Protein 1O1Z (pdb70)

Foldseek 3Di:
DDDDAQEAEEQALVVVDPGVFLVRQLVLVVLPHLGYEWEWDAALVGFTWTDPDQACCPPQNDGGGRNRHDPVRVCVSVVNGIGGPLVSPVRDDLSGAYEYEYPDLSNLVVVCVSCPVGPRYEYEYCPVVSCQPRVPPHAYEYEDDPPSCPDPVSNLVCCVVRVHQEYEYELCLVVDPVSLVSLQVSVVVNRAYEYDDDDDVVSCVVCVNSHRYYHYSNSNVVSVVD

Secondary structure (DSSP, 8-state):
-----EEEEETTTTTTS-TTSHHHHHHHHHTT-SEEEEEEEE-TTS-EEE-SSSEEHHHH-EEEEGGGS-HHHHHHHTTT---BHHHHHHHS-TTSEEEEEE--GGGHHHHHHHHTT--SEEEEES-HHHHHHH-TTS-EEEE--TTTT-SHHHHHHHHHHH--SEEEEEGGGGGSHHHHHHHHHHHHTT-EEEEES---HHHHHHHGGG-SEEEES-HHHHHHT-

Organism: Thermotoga maritima (strain ATCC 43589 / DSM 3109 / JCM 10099 / NBRC 100826 / MSB8) (NCBI:txid243274)

Radius of gyration: 17.25 Å; Cα contacts (8 Å, |Δi|>4): 448; chains: 1; bounding box: 37×37×50 Å

InterPro domains:
  IPR017946 PLC-like phosphodiesterase, TIM beta/alpha-barrel domain superfamily [G3DSA:3.20.20.190] (1-222)
  IPR017946 PLC-like phosphodiesterase, TIM beta/alpha-barrel domain superfamily [SSF51695] (2-220)
  IPR030395 Glycerophosphodiester phosphodiesterase domain [PF03009] (6-216)
  IPR030395 Glycerophosphodiester phosphodiesterase domain [PS51704] (1-222)

B-factor: mean 18.37, std 11.61, range [5.17, 64.88]

Solvent-accessible surface area: 10938 Å² total; per-residue (Å²): 210,75,84,96,5,35,8,0,0,28,36,0,7,28,50,130,63,63,24,7,13,46,87,0,0,71,69,0,38,124,25,42,1,47,0,0,9,0,1,0,28,30,5,143,70,35,116,15,0,3,13,51,37,63,24,6,113,128,72,60,65,56,123,39,78,1,89,89,4,38,21,69,78,0,52,120,76,4,126,46,104,12,2,16,0,123,46,0,18,112,67,4,61,59,105,62,30,0,1,0,14,5,56,13,106,105,0,0,91,36,0,35,107,28,10,158,151,30,121,50,10,2,7,1,3,64,60,8,73,1,0,18,114,75,0,92,87,49,67,6,0,0,11,19,57,92,106,44,64,50,51,66,126,83,11,43,99,62,2,86,143,23,158,4,75,0,0,0,2,31,51,88,27,23,138,122,161,131,18,22,106,15,13,138,58,5,79,146,115,56,14,23,0,0,0,64,35,0,59,58,55,98,51,3,168,108,14,11,82,32,2,35,0,0,4,0,29,58,0,59,66,0,38,170,62,132

Sequence (226 aa):
HHHHVIVLGHRGYSAKYLENTLEAFMKAIEAGANGVELDVRLSKDGKVVVSHDEDLKRLFGLDVKIRDATVSELKELTDGKITTLKEVFENVSDDKIINIEIKEREAADAVLEISKKRKNLIFSSFDLDLLDEKFKGTKYGYLIDEENYGSIENFVERVEKERPYSLHVPYQAFELEYAVEVLRSFRKKGIVIFVWTLNDPEIYRKIRREIDGVITDEVELFVKLR

Nearest PDB structures (foldseek):
  1o1z-assembly1_A  TM=1.004E+00  e=6.748E-47  Thermotoga maritima
  4oec-assembly4_D  TM=8.943E-01  e=5.112E-22  Thermococcus kodakarensis KOD1
  7e0v-assembly1_A  TM=8.909E-01  e=6.555E-22  Pyrococcus furiosus DSM 3638
  7e2b-assembly1_A  TM=8.928E-01  e=2.271E-21  Pyrococcus furiosus DSM 3638
  2pz0-assembly1_A  TM=8.794E-01  e=1.070E-19  Caldanaerobacter subterraneus subsp. tengcongensis MB4

Structure (mmCIF, N/CA/C/O backbone):
data_1O1Z
#
_entry.id   1O1Z
#
_cell.length_a   132.410
_cell.length_b   41.790
_cell.length_c   51.720
_cell.angle_alpha   90.00
_cell.angle_beta   90.00
_cell.angle_gamma   90.00
#
_symmetry.space_group_name_H-M   'P 21 21 2'
#
loop_
_entity.id
_entity.type
_entity.pdbx_description
1 polymer 'glycerophosphodiester phosphodiesterase'
2 non-polymer 'SODIUM ION'
3 water water
#
loop_
_atom_site.group_PDB
_atom_site.id
_atom_site.type_symbol
_atom_site.label_atom_id
_atom_site.label_alt_id
_atom_site.label_comp_id
_atom_site.label_asym_id
_atom_site.label_entity_id
_atom_site.label_seq_id
_atom_site.pdbx_PDB_ins_code
_atom_site.Cartn_x
_atom_site.Cartn_y
_atom_site.Cartn_z
_atom_site.occupancy
_atom_site.B_iso_or_equiv
_atom_site.auth_seq_id
_atom_site.auth_comp_id
_atom_site.auth_asym_id
_atom_site.auth_atom_id
_atom_site.pdbx_PDB_model_num
ATOM 1 N N . HIS A 1 9 ? 3.054 -8.369 -10.950 0.50 31.65 -3 HIS A N 1
ATOM 2 C CA . HIS A 1 9 ? 4.257 -8.961 -10.303 0.50 31.72 -3 HIS A CA 1
ATOM 3 C C . HIS A 1 9 ? 5.504 -8.231 -10.768 0.50 31.00 -3 HIS A C 1
ATOM 4 O O . HIS A 1 9 ? 5.653 -7.935 -11.952 0.50 31.92 -3 HIS A O 1
ATOM 11 N N . HIS A 1 10 ? 6.397 -7.944 -9.828 0.50 29.59 -2 HIS A N 1
ATOM 12 C CA . HIS A 1 10 ? 7.565 -7.115 -10.115 0.50 28.39 -2 HIS A CA 1
ATOM 13 C C . HIS A 1 10 ? 8.851 -7.682 -9.515 0.50 29.09 -2 HIS A C 1
ATOM 14 O O . HIS A 1 10 ? 8.812 -8.573 -8.668 0.50 27.81 -2 HIS A O 1
ATOM 21 N N . HIS A 1 11 ? 9.988 -7.151 -9.964 1.00 30.85 -1 HIS A N 1
ATOM 22 C CA . HIS A 1 11 ? 11.301 -7.515 -9.422 1.00 31.07 -1 HIS A CA 1
ATOM 23 C C . HIS A 1 11 ? 11.496 -6.821 -8.075 1.00 30.65 -1 HIS A C 1
ATOM 24 O O . HIS A 1 11 ? 10.784 -5.846 -7.770 1.00 31.30 -1 HIS A O 1
ATOM 26 N N . HIS A 1 12 ? 12.440 -7.317 -7.272 1.00 30.33 0 HIS A N 1
ATOM 27 C CA . HIS A 1 12 ? 12.564 -6.851 -5.883 1.00 28.99 0 HIS A CA 1
ATOM 28 C C . HIS A 1 12 ? 13.237 -5.487 -5.790 1.00 24.11 0 HIS A C 1
ATOM 29 O O . HIS A 1 12 ? 14.218 -5.197 -6.472 1.00 26.81 0 HIS A O 1
ATOM 36 N N . VAL A 1 13 ? 12.696 -4.676 -4.901 1.00 18.15 1 VAL A N 1
ATOM 37 C CA . VAL A 1 13 ? 13.193 -3.328 -4.651 1.00 12.75 1 VAL A CA 1
ATOM 38 C C . VAL A 1 13 ? 13.507 -3.196 -3.178 1.00 11.14 1 VAL A C 1
ATOM 39 O O . VAL A 1 13 ? 12.696 -3.557 -2.319 1.00 14.02 1 VAL A O 1
ATOM 43 N N . ILE A 1 14 ? 14.693 -2.689 -2.875 1.00 9.34 2 ILE A N 1
ATOM 44 C CA . ILE A 1 14 ? 15.119 -2.435 -1.503 1.00 11.03 2 ILE A CA 1
ATOM 45 C C . ILE A 1 14 ? 14.276 -1.281 -0.960 1.00 11.43 2 ILE A C 1
ATOM 46 O O . ILE A 1 14 ? 14.231 -0.225 -1.589 1.00 12.75 2 ILE A O 1
ATOM 51 N N . VAL A 1 15 ? 13.648 -1.477 0.189 1.00 7.31 3 VAL A N 1
ATOM 52 C CA . VAL A 1 15 ? 12.838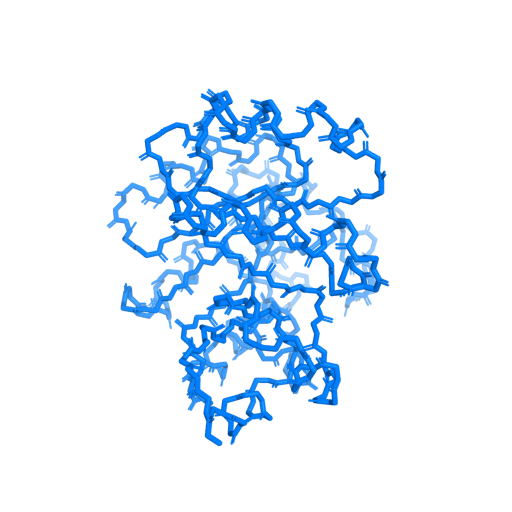 -0.434 0.821 1.00 7.65 3 VAL A CA 1
ATOM 53 C C . VAL A 1 15 ? 13.581 0.095 2.053 1.00 9.05 3 VAL A C 1
ATOM 54 O O . VAL A 1 15 ? 13.830 -0.660 2.997 1.00 9.61 3 VAL A O 1
ATOM 58 N N . LEU A 1 16 ? 13.900 1.387 2.043 1.00 7.78 4 LEU A N 1
ATOM 59 C CA . LEU A 1 16 ? 14.545 2.054 3.172 1.00 8.81 4 LEU A CA 1
ATOM 60 C C . LEU A 1 16 ? 13.598 3.068 3.770 1.00 10.03 4 LEU A C 1
ATOM 61 O O . LEU A 1 16 ? 13.023 3.863 3.039 1.00 9.06 4 LEU A O 1
ATOM 66 N N . GLY A 1 17 ? 13.489 3.067 5.086 1.00 8.61 5 GLY A N 1
ATOM 67 C CA . GLY A 1 17 ? 12.689 4.049 5.800 1.00 7.83 5 GLY A CA 1
ATOM 68 C C . GLY A 1 17 ? 13.420 5.364 5.916 1.00 8.91 5 GLY A C 1
ATOM 69 O O . GLY A 1 17 ? 14.478 5.435 6.535 1.00 8.37 5 GLY A O 1
ATOM 70 N N . HIS A 1 18 ? 12.861 6.411 5.318 1.00 7.85 6 HIS A N 1
ATOM 71 C CA . HIS A 1 18 ? 13.414 7.756 5.315 1.00 9.63 6 HIS A CA 1
ATOM 72 C C . HIS A 1 18 ? 13.347 8.369 6.706 1.00 8.66 6 HIS A C 1
ATOM 73 O O . HIS A 1 18 ? 12.257 8.667 7.207 1.00 9.60 6 HIS A O 1
ATOM 80 N N . ARG A 1 19 ? 14.511 8.503 7.345 1.00 8.58 7 ARG A N 1
ATOM 81 C CA . ARG A 1 19 ? 14.559 8.893 8.759 1.00 8.44 7 ARG A CA 1
ATOM 82 C C . ARG A 1 19 ? 13.807 7.888 9.636 1.00 7.77 7 ARG A C 1
ATOM 83 O O . ARG A 1 19 ? 13.208 8.224 10.660 1.00 8.98 7 ARG A O 1
ATOM 91 N N . GLY A 1 20 ? 13.875 6.620 9.249 1.00 8.03 8 GLY A N 1
ATOM 92 C CA . GLY A 1 20 ? 13.087 5.564 9.865 1.00 8.54 8 GLY A CA 1
ATOM 93 C C . GLY A 1 20 ? 11.671 5.518 9.305 1.00 9.44 8 GLY A C 1
ATOM 94 O O . GLY A 1 20 ? 11.437 5.959 8.186 1.00 9.69 8 GLY A O 1
ATOM 95 N N . TYR A 1 21 ? 10.731 4.979 10.084 1.00 9.63 9 TYR A N 1
ATOM 96 C CA . TYR A 1 21 ? 9.330 4.939 9.686 1.00 8.76 9 TYR A CA 1
ATOM 97 C C . TYR A 1 21 ? 8.734 6.279 10.090 1.00 10.02 9 TYR A C 1
ATOM 98 O O . TYR A 1 21 ? 7.960 6.385 11.042 1.00 10.06 9 TYR A O 1
ATOM 107 N N . SER A 1 22 ? 9.100 7.310 9.337 1.00 8.53 10 SER A N 1
ATOM 108 C CA . SER A 1 22 ? 8.852 8.680 9.779 1.00 8.65 10 SER A CA 1
ATOM 109 C C . SER A 1 22 ? 7.415 9.147 9.536 1.00 11.08 10 SER A C 1
ATOM 110 O O . SER A 1 22 ? 7.033 10.168 10.053 1.00 11.16 10 SER A O 1
ATOM 113 N N . ALA A 1 23 ? 6.633 8.422 8.736 1.00 10.82 11 ALA A N 1
ATOM 114 C CA . ALA A 1 23 ? 5.197 8.753 8.590 1.00 10.46 11 ALA A CA 1
ATOM 115 C C . ALA A 1 23 ? 4.418 8.509 9.878 1.00 11.74 11 ALA A C 1
ATOM 116 O O . ALA A 1 23 ? 3.341 9.118 10.093 1.00 14.12 11 ALA A O 1
ATOM 118 N N . LYS A 1 24 ? 4.901 7.590 10.710 1.00 12.20 12 LYS A N 1
ATOM 119 C CA . LYS A 1 24 ? 4.183 7.182 11.926 1.00 11.00 12 LYS A CA 1
ATOM 120 C C . LYS A 1 24 ? 4.909 7.471 13.251 1.00 12.11 12 LYS A C 1
ATOM 121 O O . LYS A 1 24 ? 4.272 7.513 14.311 1.00 13.04 12 LYS A O 1
ATOM 129 N N . TYR A 1 25 ? 6.225 7.657 13.182 1.00 10.23 13 TYR A N 1
ATOM 130 C CA . TYR A 1 25 ? 7.057 7.857 14.356 1.00 10.22 13 TYR A CA 1
ATOM 131 C C . TYR A 1 25 ? 7.991 9.029 14.125 1.00 12.00 13 TYR A C 1
ATOM 132 O O . TYR A 1 25 ? 8.321 9.368 12.987 1.00 12.39 13 TYR A O 1
ATOM 141 N N . LEU A 1 26 ? 8.453 9.639 15.204 1.00 10.46 14 LEU A N 1
ATOM 142 C CA . LEU A 1 26 ? 9.271 10.836 15.068 1.00 10.32 14 LEU A CA 1
ATOM 143 C C . LEU A 1 26 ? 10.574 10.545 14.309 1.00 10.32 14 LEU A C 1
ATOM 144 O O . LEU A 1 26 ? 11.364 9.662 14.678 1.00 9.08 14 LEU A O 1
ATOM 149 N N . GLU A 1 27 ? 10.796 11.313 13.240 1.00 8.81 15 GLU A N 1
ATOM 150 C CA . GLU A 1 27 ? 11.918 11.116 12.353 1.00 7.98 15 GLU A CA 1
ATOM 151 C C . GLU A 1 27 ? 13.243 11.022 13.088 1.00 10.17 15 GLU A C 1
ATOM 152 O O . GLU A 1 27 ? 13.526 11.760 14.044 1.00 8.57 15 GLU A O 1
ATOM 158 N N . ASN A 1 28 ? 14.070 10.123 12.594 1.00 8.37 16 ASN A N 1
ATOM 159 C CA . ASN A 1 28 ? 15.460 10.014 13.030 1.00 8.23 16 ASN A CA 1
ATOM 160 C C . ASN A 1 28 ? 15.649 9.597 14.498 1.00 10.89 16 ASN A C 1
ATOM 161 O O . ASN A 1 28 ? 16.735 9.769 15.058 1.00 12.38 16 ASN A O 1
ATOM 166 N N . THR A 1 29 ? 14.613 9.018 15.099 1.00 10.23 17 THR A N 1
ATOM 167 C CA . THR A 1 29 ? 14.720 8.461 16.456 1.00 10.46 17 THR A CA 1
ATOM 168 C C . THR A 1 29 ? 14.911 6.967 16.430 1.00 10.69 17 THR A C 1
ATOM 169 O O . THR A 1 29 ? 14.566 6.296 15.444 1.00 10.07 17 THR A O 1
ATOM 173 N N . LEU A 1 30 ? 15.393 6.407 17.541 1.00 11.51 18 LEU A N 1
ATOM 174 C CA . LEU A 1 30 ? 15.581 4.963 17.594 1.00 11.31 18 LEU A CA 1
ATOM 175 C C . LEU A 1 30 ? 14.260 4.253 17.368 1.00 11.26 18 LEU A C 1
ATOM 176 O O . LEU A 1 30 ? 14.220 3.235 16.694 1.00 12.26 18 LEU A O 1
ATOM 181 N N . GLU A 1 31 ? 13.176 4.775 17.944 1.00 11.17 19 GLU A N 1
ATOM 182 C CA . GLU A 1 31 ? 11.870 4.200 17.742 1.00 11.61 19 GLU A CA 1
ATOM 183 C C . GLU A 1 31 ? 11.522 4.153 16.262 1.00 9.81 19 GLU A C 1
ATOM 184 O O . GLU A 1 31 ? 11.098 3.117 15.759 1.00 10.89 19 GLU A O 1
ATOM 190 N N . ALA A 1 32 ? 11.724 5.257 15.540 1.00 9.93 20 ALA A N 1
ATOM 191 C CA . ALA A 1 32 ? 11.391 5.274 14.106 1.00 8.45 20 ALA A CA 1
ATOM 192 C C . ALA A 1 32 ? 12.214 4.237 13.328 1.00 8.93 20 ALA A C 1
ATOM 193 O O . ALA A 1 32 ? 11.695 3.546 12.456 1.00 10.05 20 ALA A O 1
ATOM 195 N N . PHE A 1 33 ? 13.499 4.115 13.656 1.00 9.01 21 PHE A N 1
ATOM 196 C CA . PHE A 1 33 ? 14.338 3.139 12.950 1.00 8.17 21 PHE A CA 1
ATOM 197 C C . PHE A 1 33 ? 13.907 1.716 13.267 1.00 8.81 21 PHE A C 1
ATOM 198 O O . PHE A 1 33 ? 13.761 0.893 12.372 1.00 10.16 21 PHE A O 1
ATOM 206 N N . MET A 1 34 ? 13.678 1.421 14.546 1.00 9.48 22 MET A N 1
ATOM 207 C CA . MET A 1 34 ? 13.257 0.068 14.950 1.00 10.44 22 MET A CA 1
ATOM 208 C C . MET A 1 34 ? 11.904 -0.302 14.320 1.00 11.13 22 MET A C 1
ATOM 209 O O . MET A 1 34 ? 11.713 -1.430 13.879 1.00 11.92 22 MET A O 1
ATOM 216 N N . LYS A 1 35 ? 10.980 0.651 14.280 1.00 8.92 23 LYS A N 1
ATOM 217 C CA . LYS A 1 35 ? 9.659 0.410 13.701 1.00 9.61 23 LYS A CA 1
ATOM 218 C C . LYS A 1 35 ? 9.704 0.171 12.184 1.00 9.65 23 LYS A C 1
ATOM 219 O O . LYS A 1 35 ? 8.901 -0.592 11.656 1.00 9.76 23 LYS A O 1
ATOM 225 N N . ALA A 1 36 ? 10.650 0.807 11.488 1.00 8.10 24 ALA A N 1
ATOM 226 C CA . ALA A 1 36 ? 10.830 0.548 10.060 1.00 7.81 24 ALA A CA 1
ATOM 227 C C . ALA A 1 36 ? 11.249 -0.891 9.837 1.00 9.13 24 ALA A C 1
ATOM 228 O O . ALA A 1 36 ? 10.744 -1.571 8.968 1.00 7.95 24 ALA A O 1
ATOM 230 N N . ILE A 1 37 ? 12.184 -1.362 10.651 1.00 9.35 25 ILE A N 1
ATOM 231 C CA . ILE A 1 37 ? 12.667 -2.743 10.532 1.00 9.95 25 ILE A CA 1
ATOM 232 C C . ILE A 1 37 ? 11.568 -3.737 10.906 1.00 11.60 25 ILE A C 1
ATOM 233 O O . ILE A 1 37 ? 11.369 -4.754 10.234 1.00 11.35 25 ILE A O 1
ATOM 238 N N . GLU A 1 38 ? 10.796 -3.415 11.945 1.00 11.73 26 GLU A N 1
ATOM 239 C CA . GLU A 1 38 ? 9.684 -4.278 12.343 1.00 11.65 26 GLU A CA 1
ATOM 240 C C . GLU A 1 38 ? 8.625 -4.401 11.244 1.00 12.58 26 GLU A C 1
ATOM 241 O O . GLU A 1 38 ? 7.959 -5.430 11.111 1.00 14.38 26 GLU A O 1
ATOM 247 N N . ALA A 1 39 ? 8.459 -3.321 10.483 1.00 9.83 27 ALA A N 1
ATOM 248 C CA . ALA A 1 39 ? 7.495 -3.234 9.385 1.00 10.47 27 ALA A CA 1
ATOM 249 C C . ALA A 1 39 ? 7.973 -3.922 8.102 1.00 12.60 27 ALA A C 1
ATOM 250 O O . ALA A 1 39 ? 7.234 -4.002 7.116 1.00 15.56 27 ALA A O 1
ATOM 252 N N . GLY A 1 40 ? 9.199 -4.420 8.123 1.00 9.14 28 GLY A N 1
ATOM 253 C CA . GLY A 1 40 ? 9.744 -5.200 7.032 1.00 10.51 28 GLY A CA 1
ATOM 254 C C . GLY A 1 40 ? 10.679 -4.476 6.082 1.00 9.09 28 GLY A C 1
ATOM 255 O O . GLY A 1 40 ? 11.023 -5.039 5.029 1.00 10.25 28 GLY A O 1
ATOM 256 N N . ALA A 1 41 ? 11.109 -3.265 6.435 1.00 8.84 29 ALA A N 1
ATOM 257 C CA . ALA A 1 41 ? 12.052 -2.515 5.600 1.00 7.92 29 ALA A CA 1
ATOM 258 C C . ALA A 1 41 ? 13.369 -3.282 5.493 1.00 7.79 29 ALA A C 1
ATOM 259 O O . ALA A 1 41 ? 13.768 -4.009 6.406 1.00 9.89 29 ALA A O 1
ATOM 261 N N . ASN A 1 42 ? 14.065 -3.095 4.384 1.00 9.45 30 ASN A N 1
ATOM 262 C CA . ASN A 1 42 ? 15.405 -3.642 4.241 1.00 8.42 30 ASN A CA 1
ATOM 263 C C . ASN A 1 42 ? 16.438 -2.836 5.029 1.00 9.11 30 ASN A C 1
ATOM 264 O O . ASN A 1 42 ? 17.563 -3.290 5.210 1.00 10.31 30 ASN A O 1
ATOM 269 N N . GLY A 1 43 ? 16.075 -1.626 5.444 1.00 8.77 31 GLY A N 1
ATOM 270 C CA . GLY A 1 43 ? 16.955 -0.769 6.204 1.00 8.69 31 GLY A CA 1
ATOM 271 C C . GLY A 1 43 ? 16.368 0.613 6.391 1.00 8.18 31 GLY A C 1
ATOM 272 O O . GLY A 1 43 ? 15.170 0.810 6.227 1.00 8.09 31 GLY A O 1
ATOM 273 N N . VAL A 1 44 ? 17.226 1.562 6.720 1.00 8.04 32 VAL A N 1
ATOM 274 C CA . VAL A 1 44 ? 16.816 2.922 7.006 1.00 7.20 32 VAL A CA 1
ATOM 275 C C . VAL A 1 44 ? 17.798 3.892 6.414 1.00 9.42 32 VAL A C 1
ATOM 276 O O . VAL A 1 44 ? 18.940 3.523 6.169 1.00 9.67 32 VAL A O 1
ATOM 280 N N . GLU A 1 45 ? 17.341 5.103 6.157 1.00 8.61 33 GLU A N 1
ATOM 281 C CA . GLU A 1 45 ? 18.194 6.237 5.803 1.00 8.78 33 GLU A CA 1
ATOM 282 C C . GLU A 1 45 ? 18.168 7.189 6.977 1.00 10.57 33 GLU A C 1
ATOM 283 O O . GLU A 1 45 ? 17.122 7.389 7.625 1.00 11.22 33 GLU A O 1
ATOM 289 N N . LEU A 1 46 ? 19.311 7.805 7.257 1.00 10.32 34 LEU A N 1
ATOM 290 C CA . LEU A 1 46 ? 19.394 8.775 8.343 1.00 9.37 34 LEU A CA 1
ATOM 291 C C . LEU A 1 46 ? 20.439 9.823 8.031 1.00 11.88 34 LEU A C 1
ATOM 292 O O . LEU A 1 46 ? 21.218 9.665 7.097 1.00 12.25 34 LEU A O 1
ATOM 297 N N . ASP A 1 47 ? 20.465 10.896 8.820 1.00 10.54 35 ASP A N 1
ATOM 298 C CA . ASP A 1 47 ? 21.283 12.061 8.583 1.00 9.79 35 ASP A CA 1
ATOM 299 C C . ASP A 1 47 ? 22.222 12.281 9.753 1.00 11.55 35 ASP A C 1
ATOM 300 O O . ASP A 1 47 ? 21.769 12.211 10.884 1.00 13.24 35 ASP A O 1
ATOM 305 N N . VAL A 1 48 ? 23.503 12.557 9.477 1.00 8.92 36 VAL A N 1
ATOM 306 C CA . VAL A 1 48 ? 24.492 12.736 10.533 1.00 10.21 36 VAL A CA 1
ATOM 307 C C . VAL A 1 48 ? 25.204 14.075 10.502 1.00 10.59 36 VAL A C 1
ATOM 308 O O . VAL A 1 48 ? 25.507 14.638 9.435 1.00 10.65 36 VAL A O 1
ATOM 312 N N . ARG A 1 49 ? 25.496 14.549 11.725 1.00 10.81 37 ARG A N 1
ATOM 313 C CA . ARG A 1 49 ? 26.148 15.820 11.993 1.00 9.43 37 ARG A CA 1
ATOM 314 C C . ARG A 1 49 ? 27.019 15.667 13.241 1.00 10.07 37 ARG A C 1
ATOM 315 O O . ARG A 1 49 ? 26.961 14.645 13.930 1.00 11.00 37 ARG A O 1
ATOM 323 N N . LEU A 1 50 ? 27.802 16.688 13.538 1.00 8.87 38 LEU A N 1
ATOM 324 C CA . LEU A 1 50 ? 28.602 16.684 14.766 1.00 11.39 38 LEU A CA 1
ATOM 325 C C . LEU A 1 50 ? 28.033 17.544 15.872 1.00 10.62 38 LEU A C 1
ATOM 326 O O . LEU A 1 50 ? 27.563 18.670 15.659 1.00 11.61 38 LEU A O 1
ATOM 331 N N . SER A 1 51 ? 28.136 16.999 17.085 1.00 10.54 39 SER A N 1
ATOM 332 C CA . SER A 1 51 ? 27.883 17.744 18.296 1.00 9.98 39 SER A CA 1
ATOM 333 C C . SER A 1 51 ? 29.104 18.587 18.648 1.00 10.89 39 SER A C 1
ATOM 334 O O . SER A 1 51 ? 30.171 1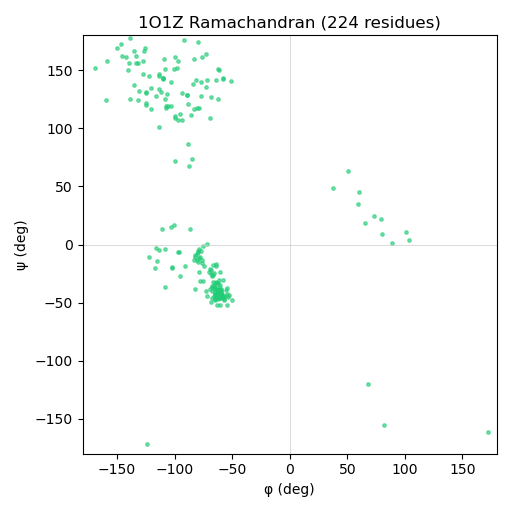8.483 18.011 1.00 11.40 39 SER A O 1
ATOM 337 N N . LYS A 1 52 ? 28.941 19.412 19.675 1.00 10.27 40 LYS A N 1
ATOM 338 C CA . LYS A 1 52 ? 30.019 20.291 20.120 1.00 13.13 40 LYS A CA 1
ATOM 339 C C . LYS A 1 52 ? 31.249 19.501 20.532 1.00 12.38 40 LYS A C 1
ATOM 340 O O . LYS A 1 52 ? 32.388 19.969 20.322 1.00 15.85 40 LYS A O 1
ATOM 346 N N . ASP A 1 53 ? 31.010 18.349 21.177 1.00 14.72 41 ASP A N 1
ATOM 347 C CA . ASP A 1 53 ? 32.086 17.459 21.624 1.00 15.69 41 ASP A CA 1
ATOM 348 C C . ASP A 1 53 ? 32.565 16.449 20.566 1.00 16.16 41 ASP A C 1
ATOM 349 O O . ASP A 1 53 ? 33.308 15.495 20.876 1.00 18.05 41 ASP A O 1
ATOM 354 N N . GLY A 1 54 ? 32.159 16.669 19.310 1.00 12.32 42 GLY A N 1
ATOM 355 C CA . GLY A 1 54 ? 32.726 15.974 18.177 1.00 13.63 42 GLY A CA 1
ATOM 356 C C . GLY A 1 54 ? 32.191 14.574 17.967 1.00 14.51 42 GLY A C 1
ATOM 357 O O . GLY A 1 54 ? 32.832 13.728 17.319 1.00 16.05 42 GLY A O 1
ATOM 358 N N . LYS A 1 55 ? 31.000 14.323 18.514 1.00 12.09 43 LYS A N 1
ATOM 359 C CA . LYS A 1 55 ? 30.361 13.026 18.379 1.00 12.87 43 LYS A CA 1
ATOM 360 C C . LYS A 1 55 ? 29.349 13.070 17.246 1.00 10.72 43 LYS A C 1
ATOM 361 O O . LYS A 1 55 ? 28.794 14.131 16.945 1.00 11.35 43 LYS A O 1
ATOM 367 N N . VAL A 1 56 ? 29.117 11.916 16.628 1.00 11.10 44 VAL A N 1
ATOM 368 C CA . VAL A 1 56 ? 28.237 11.810 15.467 1.00 8.62 44 VAL A CA 1
ATOM 369 C C . VAL A 1 56 ? 26.817 11.639 15.960 1.00 9.32 44 VAL A C 1
ATOM 370 O O . VAL A 1 56 ? 26.482 10.598 16.561 1.00 11.95 44 VAL A O 1
ATOM 374 N N . VAL A 1 57 ? 26.010 12.666 15.722 1.00 9.32 45 VAL A N 1
ATOM 375 C CA . VAL A 1 57 ? 24.603 12.733 16.128 1.00 9.91 45 VAL A CA 1
ATOM 376 C C . VAL A 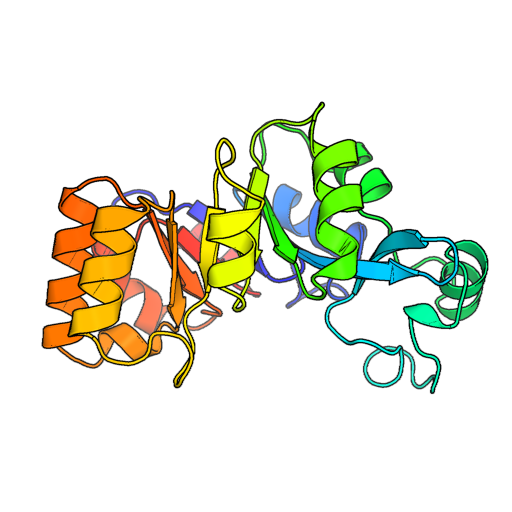1 57 ? 23.700 12.609 14.903 1.00 9.95 45 VAL A C 1
ATOM 377 O O . VAL A 1 57 ? 24.066 13.012 13.814 1.00 10.68 45 VAL A O 1
ATOM 381 N N . VAL A 1 58 ? 22.507 12.067 15.103 1.00 8.93 46 VAL A N 1
ATOM 382 C CA . VAL A 1 58 ? 21.543 11.862 14.018 1.00 8.94 46 VAL A CA 1
ATOM 383 C C . VAL A 1 58 ? 20.546 13.037 14.032 1.00 10.37 46 VAL A C 1
ATOM 384 O O . VAL A 1 58 ? 19.715 13.164 14.931 1.00 10.37 46 VAL A O 1
ATOM 388 N N . SER A 1 59 ? 20.653 13.935 13.051 1.00 10.09 47 SER A N 1
ATOM 389 C CA . SER A 1 59 ? 19.750 15.068 12.925 1.00 10.90 47 SER A CA 1
ATOM 390 C C . SER A 1 59 ? 19.805 15.579 11.496 1.00 11.18 47 SER A C 1
ATOM 391 O O . SER A 1 59 ? 20.877 15.921 11.011 1.00 12.30 47 SER A O 1
ATOM 394 N N . HIS A 1 60 ? 18.648 15.651 10.837 1.00 9.71 48 HIS A N 1
ATOM 395 C CA . HIS A 1 60 ? 18.600 16.266 9.504 1.00 11.61 48 HIS A CA 1
ATOM 396 C C . HIS A 1 60 ? 18.978 17.758 9.517 1.00 10.66 48 HIS A C 1
ATOM 397 O O . HIS A 1 60 ? 19.865 18.189 8.767 1.00 12.14 48 HIS A O 1
ATOM 404 N N . ASP A 1 61 ? 18.334 18.538 10.375 1.00 10.30 49 ASP A N 1
ATOM 405 C CA . ASP A 1 61 ? 18.551 19.969 10.457 1.00 10.17 49 ASP A CA 1
ATOM 406 C C . ASP A 1 61 ? 19.772 20.253 11.331 1.00 8.20 49 ASP A C 1
ATOM 407 O O . ASP A 1 61 ? 20.130 19.443 12.193 1.00 10.49 49 ASP A O 1
ATOM 412 N N . GLU A 1 62 ? 20.352 21.435 11.186 1.00 11.07 50 GLU A N 1
ATOM 413 C CA . GLU A 1 62 ? 21.510 21.813 11.987 1.00 11.13 50 GLU A CA 1
ATOM 414 C C . GLU A 1 62 ? 21.113 22.296 13.387 1.00 10.67 50 GLU A C 1
ATOM 415 O O . GLU A 1 62 ? 21.979 22.540 14.207 1.00 10.80 50 GLU A O 1
ATOM 421 N N . ASP A 1 63 ? 19.819 22.479 13.635 1.00 10.56 51 ASP A N 1
ATOM 422 C CA . ASP A 1 63 ? 19.325 22.960 14.939 1.00 10.12 51 ASP A CA 1
ATOM 423 C C . ASP A 1 63 ? 18.064 22.203 15.345 1.00 10.45 51 ASP A C 1
ATOM 424 O O . ASP A 1 63 ? 17.581 21.337 14.608 1.00 11.17 51 ASP A O 1
ATOM 429 N N . LEU A 1 64 ? 17.550 22.508 16.530 1.00 11.33 52 LEU A N 1
ATOM 430 C CA . LEU A 1 64 ? 16.402 21.809 17.102 1.00 11.65 52 LEU A CA 1
ATOM 431 C C . LEU A 1 64 ? 15.078 22.573 16.939 1.00 14.28 52 LEU A C 1
ATOM 432 O O . LEU A 1 64 ? 14.104 22.274 17.633 1.00 14.44 52 LEU A O 1
ATOM 437 N N . LYS A 1 65 ? 15.027 23.557 16.049 1.00 12.41 53 LYS A N 1
ATOM 438 C CA . LYS A 1 65 ? 13.870 24.445 15.967 1.00 14.26 53 LYS A CA 1
ATOM 439 C C . LYS A 1 65 ? 12.621 23.742 15.453 1.00 14.16 53 LYS A C 1
ATOM 440 O O . LYS A 1 65 ? 11.554 23.851 16.051 1.00 15.49 53 LYS A O 1
ATOM 446 N N . ARG A 1 66 ? 12.747 23.023 14.347 1.00 13.14 54 ARG A N 1
ATOM 447 C CA . ARG A 1 66 ? 11.575 22.464 13.665 1.00 14.33 54 ARG A CA 1
ATOM 448 C C . ARG A 1 66 ? 10.846 21.415 14.492 1.00 15.19 54 ARG A C 1
ATOM 449 O O . ARG A 1 66 ? 9.623 21.399 14.536 1.00 17.64 54 ARG A O 1
ATOM 457 N N . LEU A 1 67 ? 11.599 20.536 15.136 1.00 14.77 55 LEU A N 1
ATOM 458 C CA . LEU A 1 67 ? 11.010 19.370 15.811 1.00 16.49 55 LEU A CA 1
ATOM 459 C C . LEU A 1 67 ? 10.763 19.603 17.299 1.00 17.73 55 LEU A C 1
ATOM 460 O O . LEU A 1 67 ? 9.876 18.977 17.884 1.00 16.94 55 LEU A O 1
ATOM 465 N N . PHE A 1 68 ? 11.550 20.487 17.906 1.00 13.49 56 PHE A N 1
ATOM 466 C CA . PHE A 1 68 ? 11.486 20.744 19.355 1.00 14.02 56 PHE A CA 1
ATOM 467 C C . PHE A 1 68 ? 11.203 22.186 19.764 1.00 14.63 56 PHE A C 1
ATOM 468 O O . PHE A 1 68 ? 10.957 22.458 20.941 1.00 15.19 56 PHE A O 1
ATOM 476 N N . GLY A 1 69 ? 11.249 23.120 18.818 1.00 13.53 57 GLY A N 1
ATOM 477 C CA . GLY A 1 69 ? 10.978 24.517 19.110 1.00 15.38 57 GLY A CA 1
ATOM 478 C C . GLY A 1 69 ? 12.097 25.185 19.873 1.00 14.24 57 GLY A C 1
ATOM 479 O O . GLY A 1 69 ? 11.879 26.184 20.558 1.00 18.66 57 GLY A O 1
ATOM 480 N N . LEU A 1 70 ? 13.306 24.645 19.744 1.00 13.77 58 LEU A N 1
ATOM 481 C CA . LEU A 1 70 ? 14.452 25.156 20.493 1.00 14.40 58 LEU A CA 1
ATOM 482 C C . LEU A 1 70 ? 15.488 25.708 19.539 1.00 16.21 58 LEU A C 1
ATOM 483 O O . LEU A 1 70 ? 15.890 25.017 18.607 1.00 15.36 58 LEU A O 1
ATOM 488 N N . ASP A 1 71 ? 15.915 26.946 19.782 1.00 17.38 59 ASP A N 1
ATOM 489 C CA . ASP A 1 71 ? 16.873 27.638 18.937 1.00 18.86 59 ASP A CA 1
ATOM 490 C C . ASP A 1 71 ? 18.277 27.288 19.427 1.00 18.55 59 ASP A C 1
ATOM 491 O O . ASP A 1 71 ? 18.990 28.113 19.983 1.00 19.48 59 ASP A O 1
ATOM 496 N N . VAL A 1 72 ? 18.622 26.025 19.234 1.00 13.89 60 VAL A N 1
ATOM 497 C CA . VAL A 1 72 ? 19.891 25.455 19.655 1.00 12.87 60 VAL A CA 1
ATOM 498 C C . VAL A 1 72 ? 20.475 24.686 18.486 1.00 12.20 60 VAL A C 1
ATOM 499 O O . VAL A 1 72 ? 19.830 23.776 17.957 1.00 13.43 60 VAL A O 1
ATOM 503 N N . LYS A 1 73 ? 21.699 25.024 18.100 1.00 10.53 61 LYS A N 1
ATOM 504 C CA . LYS A 1 73 ? 22.386 24.285 17.058 1.00 10.59 61 LYS A CA 1
ATOM 505 C C . LYS A 1 73 ? 23.022 23.015 17.608 1.00 11.44 61 LYS A C 1
ATOM 506 O O . LYS A 1 73 ? 23.597 23.008 18.682 1.00 11.97 61 LYS A O 1
ATOM 514 N N . ILE A 1 74 ? 22.967 21.957 16.826 1.00 10.57 62 ILE A N 1
ATOM 515 C CA . ILE A 1 74 ? 23.578 20.678 17.180 1.00 8.54 62 ILE A CA 1
ATOM 516 C C . ILE A 1 74 ? 25.055 20.867 17.550 1.00 10.99 62 ILE A C 1
ATOM 517 O O . ILE A 1 74 ? 25.551 20.297 18.534 1.00 11.55 62 ILE A O 1
ATOM 522 N N . ARG A 1 75 ? 25.786 21.670 16.771 1.00 8.13 63 ARG A N 1
ATOM 523 C CA . ARG A 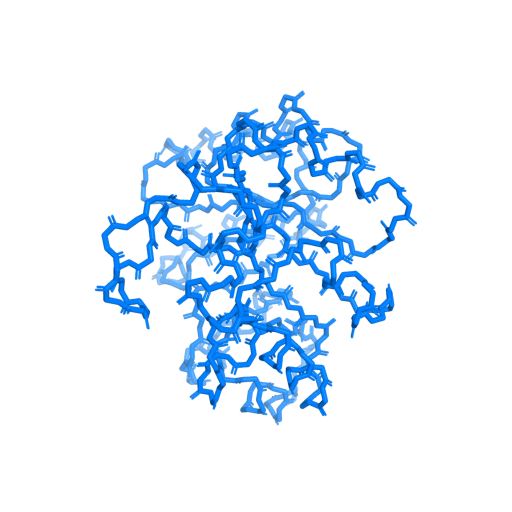1 75 ? 27.223 21.798 16.995 1.00 11.11 63 ARG A CA 1
ATOM 524 C C . ARG A 1 75 ? 27.577 22.684 18.191 1.00 10.16 63 ARG A C 1
ATOM 525 O O . ARG A 1 75 ? 28.755 22.784 18.546 1.00 13.15 63 ARG A O 1
ATOM 533 N N . ASP A 1 76 ? 26.574 23.314 18.790 1.00 8.96 64 ASP A N 1
ATOM 534 C CA . ASP A 1 76 ? 26.752 24.216 19.912 1.00 10.79 64 ASP A CA 1
ATOM 535 C C . ASP A 1 76 ? 26.493 23.499 21.245 1.00 11.34 64 ASP A C 1
ATOM 536 O O . ASP A 1 76 ? 26.691 24.100 22.303 1.00 14.10 64 ASP A O 1
ATOM 541 N N . ALA A 1 77 ? 26.027 22.259 21.190 1.00 11.00 65 ALA A N 1
ATOM 542 C CA . ALA A 1 77 ? 25.688 21.497 22.391 1.00 11.01 65 ALA A CA 1
ATOM 543 C C . ALA A 1 77 ? 26.397 20.154 22.369 1.00 11.86 65 ALA A C 1
ATOM 544 O O . ALA A 1 77 ? 26.584 19.548 21.309 1.00 11.99 65 ALA A O 1
ATOM 546 N N . THR A 1 78 ? 26.766 19.653 23.552 1.00 11.05 66 THR A N 1
ATOM 547 C CA . THR A 1 78 ? 27.288 18.300 23.653 1.00 11.70 66 THR A CA 1
ATOM 548 C C . THR A 1 78 ? 26.172 17.265 23.462 1.00 9.45 66 THR A C 1
ATOM 549 O O . THR A 1 78 ? 24.972 17.567 23.582 1.00 9.50 66 THR A O 1
ATOM 553 N N . VAL A 1 79 ? 26.547 16.024 23.204 1.00 10.08 67 VAL A N 1
ATOM 554 C CA . VAL A 1 79 ? 25.539 14.965 23.105 1.00 12.27 67 VAL A CA 1
ATOM 555 C C . VAL A 1 79 ? 24.641 14.908 24.353 1.00 9.78 67 VAL A C 1
ATOM 556 O O . VAL A 1 79 ? 23.419 14.848 24.240 1.00 10.08 67 VAL A O 1
ATOM 560 N N . SER A 1 80 ? 25.245 14.976 25.536 1.00 11.70 68 SER A N 1
ATOM 561 C CA . SER A 1 80 ? 24.483 14.953 26.781 1.00 9.17 68 SER A CA 1
ATOM 562 C C . SER A 1 80 ? 23.484 16.112 26.842 1.00 7.92 68 SER A C 1
ATOM 563 O O . SER A 1 80 ? 22.330 15.925 27.208 1.00 9.79 68 SER A O 1
ATOM 566 N N . GLU A 1 81 ? 23.939 17.321 26.475 1.00 8.03 69 GLU A N 1
ATOM 567 C CA . GLU A 1 81 ? 23.073 18.499 26.461 1.00 9.04 69 GLU A CA 1
ATOM 568 C C . GLU A 1 81 ? 21.914 18.340 25.473 1.00 8.23 69 GLU A C 1
ATOM 569 O O . GLU A 1 81 ? 20.788 18.690 25.781 1.00 9.80 69 GLU A O 1
ATOM 575 N N . LEU A 1 82 ? 22.205 17.780 24.306 1.00 8.77 70 LEU A N 1
ATOM 576 C CA . LEU A 1 82 ? 21.176 17.527 23.298 1.00 9.17 70 LEU A CA 1
ATOM 577 C C . LEU A 1 82 ? 20.141 16.525 23.772 1.00 7.91 70 LEU A C 1
ATOM 578 O O . LEU A 1 82 ? 18.957 16.687 23.550 1.00 9.37 70 LEU A O 1
ATOM 583 N N . LYS A 1 83 ? 20.599 15.468 24.420 1.00 9.92 71 LYS A N 1
ATOM 584 C CA . LYS A 1 83 ? 19.686 14.489 25.000 1.00 9.68 71 LYS A CA 1
ATOM 585 C C . LYS A 1 83 ? 18.838 15.093 26.123 1.00 7.62 71 LYS A C 1
ATOM 586 O O . LYS A 1 83 ? 17.660 14.786 26.232 1.00 9.47 71 LYS A O 1
ATOM 592 N N . GLU A 1 84 ? 19.423 15.957 26.944 1.00 8.91 72 GLU A N 1
ATOM 593 C CA . GLU A 1 84 ? 18.651 16.615 27.980 1.00 10.50 72 GLU A CA 1
ATOM 594 C C . GLU A 1 84 ? 17.558 17.484 27.352 1.00 9.05 72 GLU A C 1
ATOM 595 O O . GLU A 1 84 ? 16.414 17.447 27.769 1.00 11.02 72 GLU A O 1
ATOM 606 N N . LEU A 1 85 ? 17.931 18.279 26.351 1.00 8.55 73 LEU A N 1
ATOM 607 C CA . LEU A 1 85 ? 16.991 19.195 25.688 1.00 10.10 73 LEU A CA 1
ATOM 608 C C . LEU A 1 85 ? 15.839 18.494 24.976 1.00 10.05 73 LEU A C 1
ATOM 609 O O . LEU A 1 85 ? 14.720 19.010 24.930 1.00 13.52 73 LEU A O 1
ATOM 614 N N . THR A 1 86 ? 16.109 17.306 24.440 1.00 9.23 74 THR A N 1
ATOM 615 C CA . THR A 1 86 ? 15.119 16.540 23.665 1.00 10.05 74 THR A CA 1
ATOM 616 C C . THR A 1 86 ? 14.501 15.380 24.472 1.00 12.13 74 THR A C 1
ATOM 617 O O . THR A 1 86 ? 13.831 14.527 23.905 1.00 13.52 74 THR A O 1
ATOM 621 N N . ASP A 1 87 ? 14.688 15.414 25.790 1.00 14.03 75 ASP A N 1
ATOM 622 C CA . ASP A 1 87 ? 14.388 14.315 26.721 1.00 14.52 75 ASP A CA 1
ATOM 623 C C . ASP A 1 87 ? 14.690 12.938 26.163 1.00 11.93 75 ASP A C 1
ATOM 624 O O . ASP A 1 87 ? 13.887 12.005 26.212 1.00 14.66 75 ASP A O 1
ATOM 629 N N . GLY A 1 88 ? 15.885 12.827 25.616 1.00 10.72 76 GLY A N 1
ATOM 630 C CA . GLY A 1 88 ? 16.434 11.560 25.223 1.00 11.40 76 GLY A CA 1
ATOM 631 C C . GLY A 1 88 ? 16.094 11.149 23.815 1.00 12.25 76 GLY A C 1
ATOM 632 O O . GLY A 1 88 ? 16.522 10.074 23.417 1.00 13.75 76 GLY A O 1
ATOM 633 N N . LYS A 1 89 ? 15.353 11.969 23.050 1.00 10.18 77 LYS A N 1
ATOM 634 C CA . LYS A 1 89 ? 14.884 11.512 21.734 1.00 12.14 77 LYS A CA 1
ATOM 635 C C . LYS A 1 89 ? 15.972 11.568 20.671 1.00 11.24 77 LYS A C 1
ATOM 636 O O . LYS A 1 89 ? 15.967 10.757 19.747 1.00 12.06 77 LYS A O 1
ATOM 642 N N . ILE A 1 90 ? 16.894 12.511 20.770 1.00 9.50 78 ILE A N 1
ATOM 643 C CA . ILE A 1 90 ? 17.977 12.561 19.798 1.00 10.87 78 ILE A CA 1
ATOM 644 C C . ILE A 1 90 ? 18.910 11.406 20.065 1.00 11.44 78 ILE A C 1
ATOM 645 O O . ILE A 1 90 ? 19.141 11.043 21.208 1.00 12.82 78 ILE A O 1
ATOM 650 N N . THR A 1 91 ? 19.418 10.791 19.006 1.00 10.36 79 THR A N 1
ATOM 651 C CA . THR A 1 91 ? 20.312 9.669 19.122 1.00 9.20 79 THR A CA 1
ATOM 652 C C . THR A 1 91 ? 21.625 9.870 18.376 1.00 11.05 79 THR A C 1
ATOM 653 O O . THR A 1 91 ? 21.808 10.840 17.672 1.00 11.79 79 THR A O 1
ATOM 657 N N . THR A 1 92 ? 22.552 8.976 18.637 1.00 12.73 80 THR A N 1
ATOM 658 C CA . THR A 1 92 ? 23.876 9.019 18.014 1.00 11.23 80 THR A CA 1
ATOM 659 C C . THR A 1 92 ? 23.982 7.880 17.026 1.00 10.61 80 THR A C 1
ATOM 660 O O . THR A 1 92 ? 23.263 6.884 17.104 1.00 10.93 80 THR A O 1
ATOM 664 N N . LEU A 1 93 ? 24.910 8.006 16.090 1.00 10.51 81 LEU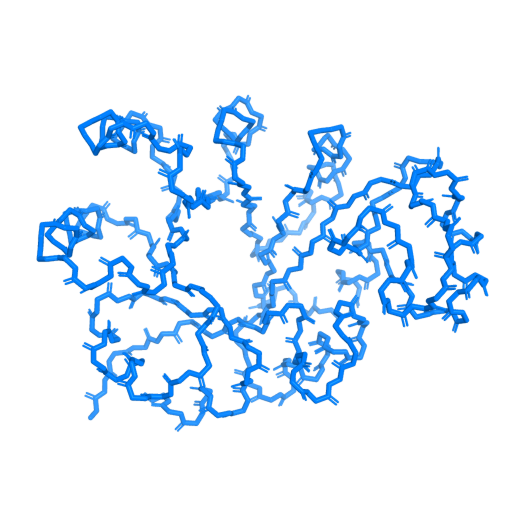 A N 1
ATOM 665 C CA . LEU A 1 93 ? 25.127 6.926 15.137 1.00 9.66 81 LEU A CA 1
ATOM 666 C C . LEU A 1 93 ? 25.529 5.631 15.852 1.00 10.59 81 LEU A C 1
ATOM 667 O O . LEU A 1 93 ? 25.054 4.554 15.504 1.00 12.12 81 LEU A O 1
ATOM 672 N N . LYS A 1 94 ? 26.392 5.752 16.856 1.00 11.17 82 LYS A N 1
ATOM 673 C CA . LYS A 1 94 ? 26.757 4.609 17.689 1.00 12.89 82 LYS A CA 1
ATOM 674 C C . LYS A 1 94 ? 25.530 3.847 18.227 1.00 12.03 82 LYS A C 1
ATOM 675 O O . LYS A 1 94 ? 25.460 2.592 18.168 1.00 11.98 82 LYS A O 1
ATOM 681 N N . GLU A 1 95 ? 24.562 4.587 18.766 1.00 10.89 83 GLU A N 1
ATOM 682 C CA . GLU A 1 95 ? 23.342 3.985 19.308 1.00 11.32 83 GLU A CA 1
ATOM 683 C C . GLU A 1 95 ? 22.470 3.319 18.236 1.00 10.75 83 GLU A C 1
ATOM 684 O O . GLU A 1 95 ? 21.867 2.262 18.469 1.00 11.78 83 GLU A O 1
ATOM 690 N N . VAL A 1 96 ? 22.422 3.902 17.041 1.00 9.76 84 VAL A N 1
ATOM 691 C CA . VAL A 1 96 ? 21.681 3.267 15.949 1.00 8.77 84 VAL A CA 1
ATOM 692 C C . VAL A 1 96 ? 22.280 1.899 15.635 1.00 10.13 84 VAL A C 1
ATOM 693 O O . VAL A 1 96 ? 21.553 0.921 15.482 1.00 11.08 84 VAL A O 1
ATOM 697 N N . PHE A 1 97 ? 23.610 1.832 15.555 1.00 11.01 85 PHE A N 1
ATOM 698 C CA . PHE A 1 97 ? 24.278 0.561 15.256 1.00 9.80 85 PHE A CA 1
ATOM 699 C C . PHE A 1 97 ? 23.969 -0.492 16.325 1.00 13.01 85 PHE A C 1
ATOM 700 O O . PHE A 1 97 ? 23.843 -1.664 16.003 1.00 14.28 85 PHE A O 1
ATOM 708 N N . GLU A 1 98 ? 23.838 -0.066 17.586 1.00 12.29 86 GLU A N 1
ATOM 709 C CA . GLU A 1 98 ? 23.505 -0.992 18.678 1.00 13.23 86 GLU A CA 1
ATOM 710 C C . GLU A 1 98 ? 22.080 -1.537 18.596 1.00 14.03 86 GLU A C 1
ATOM 711 O O . GLU A 1 98 ? 21.779 -2.587 19.180 1.00 17.45 86 GLU A O 1
ATOM 717 N N . ASN A 1 99 ? 21.199 -0.839 17.887 1.00 12.67 87 ASN A N 1
ATOM 718 C CA . ASN A 1 99 ? 19.771 -1.158 17.828 1.00 14.20 87 ASN A CA 1
ATOM 719 C C . ASN A 1 99 ? 19.208 -1.638 16.479 1.00 17.98 87 ASN A C 1
ATOM 720 O O . ASN A 1 99 ? 18.027 -2.028 16.384 1.00 17.58 87 ASN A O 1
ATOM 725 N N . VAL A 1 100 ? 20.049 -1.633 15.448 1.00 13.17 88 VAL A N 1
ATOM 726 C CA . VAL A 1 100 ? 19.681 -2.104 14.119 1.00 14.66 88 VAL A CA 1
ATOM 727 C C . VAL A 1 100 ? 20.687 -3.176 13.703 1.00 15.10 88 VAL A C 1
ATOM 728 O O . VAL A 1 100 ? 21.891 -2.923 13.666 1.00 17.11 88 VAL A O 1
ATOM 732 N N . SER A 1 101 ? 20.183 -4.368 13.444 1.00 12.69 89 SER A N 1
ATOM 733 C CA . SER A 1 101 ? 21.003 -5.505 13.055 1.00 15.24 89 SER A CA 1
ATOM 734 C C . SER A 1 101 ? 21.795 -5.192 11.797 1.00 13.83 89 SER A C 1
ATOM 735 O O . SER A 1 101 ? 21.290 -4.563 10.882 1.00 11.89 89 SER A O 1
ATOM 738 N N . ASP A 1 102 ? 23.027 -5.674 11.744 1.00 13.66 90 ASP A N 1
ATOM 739 C CA . ASP A 1 102 ? 23.885 -5.476 10.586 1.00 15.27 90 ASP A CA 1
ATOM 740 C C . ASP A 1 102 ? 23.504 -6.279 9.355 1.00 12.73 90 ASP A C 1
ATOM 741 O O . ASP A 1 102 ? 24.159 -6.140 8.318 1.00 14.67 90 ASP A O 1
ATOM 746 N N . ASP A 1 103 ? 22.438 -7.072 9.433 1.00 12.95 91 ASP A N 1
ATOM 747 C CA . ASP A 1 103 ? 21.824 -7.609 8.228 1.00 12.08 91 ASP A CA 1
ATOM 748 C C . ASP A 1 103 ? 20.940 -6.595 7.516 1.00 13.77 91 ASP A C 1
ATOM 749 O O . ASP A 1 103 ? 20.518 -6.825 6.370 1.00 17.08 91 ASP A O 1
ATOM 758 N N . LYS A 1 104 ? 20.660 -5.492 8.188 1.00 9.93 92 LYS A N 1
ATOM 759 C CA . LYS A 1 104 ? 19.852 -4.428 7.598 1.00 10.13 92 LYS A CA 1
ATOM 760 C C . LYS A 1 104 ? 20.758 -3.314 7.118 1.00 10.01 92 LYS A C 1
ATOM 761 O O . LYS A 1 104 ? 21.831 -3.067 7.677 1.00 11.68 92 LYS A O 1
ATOM 767 N N . ILE A 1 105 ? 20.316 -2.609 6.086 1.00 8.60 93 ILE A N 1
ATOM 768 C CA . ILE A 1 105 ? 21.101 -1.538 5.477 1.00 8.98 93 ILE A CA 1
ATOM 769 C C . ILE A 1 105 ? 20.907 -0.259 6.252 1.00 10.51 93 ILE A C 1
ATOM 770 O O . ILE A 1 105 ? 19.765 0.105 6.606 1.00 9.83 93 ILE A O 1
ATOM 775 N N . ILE A 1 106 ? 21.988 0.476 6.456 1.00 8.94 94 ILE A N 1
ATOM 776 C CA . ILE A 1 106 ? 21.882 1.843 6.937 1.00 8.47 94 ILE A CA 1
ATOM 777 C C . ILE A 1 106 ? 22.528 2.776 5.916 1.00 9.19 94 ILE A C 1
ATOM 778 O O . ILE A 1 106 ? 23.728 2.670 5.636 1.00 9.56 94 ILE A O 1
ATOM 783 N N . ASN A 1 107 ? 21.724 3.640 5.338 1.00 9.15 95 ASN A N 1
ATOM 784 C CA . ASN A 1 107 ? 22.170 4.668 4.416 1.00 8.03 95 ASN A CA 1
ATOM 785 C C . ASN A 1 107 ? 22.401 5.914 5.242 1.00 9.55 95 ASN A C 1
ATOM 786 O O . ASN A 1 107 ? 21.464 6.515 5.726 1.00 9.76 95 ASN A O 1
ATOM 791 N N . ILE A 1 108 ? 23.674 6.249 5.442 1.00 9.40 96 ILE A N 1
ATOM 792 C CA . ILE A 1 108 ? 24.073 7.408 6.227 1.00 8.10 96 ILE A CA 1
ATOM 793 C C . ILE A 1 108 ? 24.304 8.583 5.308 1.00 10.60 96 ILE A C 1
ATOM 794 O O . ILE A 1 108 ? 25.254 8.578 4.544 1.00 9.67 96 ILE A O 1
ATOM 799 N N . GLU A 1 109 ? 23.454 9.603 5.401 1.00 10.12 97 GLU A N 1
ATOM 800 C CA . GLU A 1 109 ? 23.650 10.829 4.653 1.00 9.46 97 GLU A CA 1
ATOM 801 C C . GLU A 1 109 ? 24.515 11.751 5.486 1.00 10.69 97 GLU A C 1
ATOM 802 O O . GLU A 1 109 ? 24.144 12.165 6.586 1.00 11.33 97 GLU A O 1
ATOM 808 N N . ILE A 1 110 ? 25.657 12.117 4.928 1.00 11.24 98 ILE A N 1
ATOM 809 C CA . ILE A 1 110 ? 26.586 13.016 5.586 1.00 10.49 98 ILE A CA 1
ATOM 810 C C . ILE A 1 110 ? 26.121 14.437 5.328 1.00 10.56 98 ILE A C 1
ATOM 811 O O . ILE A 1 110 ? 26.138 14.909 4.183 1.00 11.81 98 ILE A O 1
ATOM 816 N N . LYS A 1 111 ? 25.754 15.164 6.380 1.00 10.74 99 LYS A N 1
ATOM 817 C CA . LYS A 1 111 ? 25.281 16.530 6.218 1.00 10.35 99 LYS A CA 1
ATOM 818 C C . LYS A 1 111 ? 26.383 17.595 6.311 1.00 11.43 99 LYS A C 1
ATOM 819 O O . LYS A 1 111 ? 26.175 18.741 5.894 1.00 15.08 99 LYS A O 1
ATOM 825 N N . GLU A 1 112 ? 27.518 17.199 6.895 1.00 11.10 100 GLU A N 1
ATOM 826 C CA . GLU A 1 112 ? 28.655 18.072 7.190 1.00 15.00 100 GLU A CA 1
ATOM 827 C C . GLU A 1 112 ? 29.961 17.369 6.874 1.00 11.63 100 GLU A C 1
ATOM 828 O O . GLU A 1 112 ? 30.208 16.275 7.391 1.00 12.23 100 GLU A O 1
ATOM 834 N N . ARG A 1 113 ? 30.807 17.984 6.039 1.00 11.20 101 ARG A N 1
ATOM 835 C CA . ARG A 1 113 ? 32.121 17.396 5.744 1.00 9.93 101 ARG A CA 1
ATOM 836 C C . ARG A 1 113 ? 32.914 17.106 6.997 1.00 10.84 101 ARG A C 1
ATOM 837 O O . ARG A 1 113 ? 33.607 16.104 7.083 1.00 12.54 101 ARG A O 1
ATOM 845 N N . GLU A 1 114 ? 32.819 17.983 7.988 1.00 10.84 102 GLU A N 1
ATOM 846 C CA . GLU A 1 114 ? 33.593 17.796 9.214 1.00 11.09 102 GLU A CA 1
ATOM 847 C C . GLU A 1 114 ? 33.233 16.540 10.005 1.00 11.29 102 GLU A C 1
ATOM 848 O O . GLU A 1 114 ? 34.002 16.122 10.859 1.00 14.12 102 GLU A O 1
ATOM 854 N N . ALA A 1 115 ? 32.068 15.943 9.719 1.00 9.57 103 ALA A N 1
ATOM 855 C CA . ALA A 1 115 ? 31.659 14.691 10.358 1.00 9.58 103 ALA A CA 1
ATOM 856 C C . ALA A 1 115 ? 32.241 13.463 9.695 1.00 9.75 103 ALA A C 1
ATOM 857 O O . ALA A 1 115 ? 32.178 12.380 10.253 1.00 11.46 103 ALA A O 1
ATOM 859 N N . ALA A 1 116 ? 32.799 13.612 8.493 1.00 9.89 104 ALA A N 1
ATOM 860 C CA . ALA A 1 116 ? 33.175 12.446 7.692 1.00 11.84 104 ALA A CA 1
ATOM 861 C C . ALA A 1 116 ? 34.214 11.557 8.369 1.00 11.70 104 ALA A C 1
ATOM 862 O O . ALA A 1 116 ? 34.032 10.336 8.401 1.00 12.03 104 ALA A O 1
ATOM 864 N N . ASP A 1 117 ? 35.273 12.127 8.936 1.00 10.87 105 ASP A N 1
ATOM 865 C CA . ASP A 1 117 ? 36.311 11.275 9.536 1.00 12.25 105 ASP A CA 1
ATOM 866 C C . ASP A 1 117 ? 35.745 10.471 10.712 1.00 10.93 105 ASP A C 1
ATOM 867 O O . ASP A 1 117 ? 36.030 9.273 10.843 1.00 12.43 105 ASP A O 1
ATOM 872 N N . ALA A 1 118 ? 34.948 11.113 11.573 1.00 9.46 106 ALA A N 1
ATOM 873 C CA . ALA A 1 118 ? 34.332 10.422 12.698 1.00 10.25 106 ALA A CA 1
ATOM 874 C C . ALA A 1 118 ? 33.358 9.328 12.265 1.00 10.59 106 ALA A C 1
ATOM 875 O O . ALA A 1 118 ? 33.289 8.268 12.874 1.00 13.22 106 ALA A O 1
ATOM 877 N N . VAL A 1 119 ? 32.608 9.586 11.211 1.00 9.92 107 VAL A N 1
ATOM 878 C CA . VAL A 1 119 ? 31.681 8.605 10.672 1.00 9.22 107 VAL A CA 1
ATOM 879 C C . VAL A 1 119 ? 32.461 7.400 10.139 1.00 10.22 107 VAL A C 1
ATOM 880 O O . VAL A 1 119 ? 32.080 6.269 10.395 1.00 11.41 107 VAL A O 1
ATOM 884 N N . LEU A 1 120 ? 33.527 7.644 9.396 1.00 9.43 108 LEU A N 1
ATOM 885 C CA . LEU A 1 120 ? 34.322 6.547 8.836 1.00 10.91 108 LEU A CA 1
ATOM 886 C C . LEU A 1 120 ? 34.938 5.696 9.939 1.00 11.93 108 LEU A C 1
ATOM 887 O O . LEU A 1 120 ? 34.971 4.480 9.830 1.00 13.74 108 LEU A O 1
ATOM 892 N N . GLU A 1 121 ? 35.400 6.326 11.014 1.00 10.53 109 GLU A N 1
ATOM 893 C CA . GLU A 1 121 ? 36.014 5.577 12.090 1.00 12.76 109 GLU A CA 1
ATOM 894 C C . GLU A 1 121 ? 35.010 4.655 12.765 1.00 10.61 109 GLU A C 1
ATOM 895 O O . GLU A 1 121 ? 35.294 3.454 12.974 1.00 12.89 109 GLU A O 1
ATOM 901 N N . ILE A 1 122 ? 33.817 5.170 13.088 1.00 10.55 110 ILE A N 1
ATOM 902 C CA . ILE A 1 122 ? 32.828 4.372 13.790 1.00 12.54 110 ILE A CA 1
ATOM 903 C C . ILE A 1 122 ? 32.263 3.289 12.870 1.00 12.77 110 ILE A C 1
ATOM 904 O O . ILE A 1 122 ? 31.821 2.220 13.324 1.00 13.48 110 ILE A O 1
ATOM 908 N N . SER A 1 123 ? 32.337 3.524 11.568 1.00 10.61 111 SER A N 1
ATOM 909 C CA . SER A 1 123 ? 31.784 2.605 10.590 1.00 9.98 111 SER A CA 1
ATOM 910 C C . SER A 1 123 ? 32.706 1.439 10.263 1.00 11.83 111 SER A C 1
ATOM 911 O O . SER A 1 123 ? 32.286 0.494 9.609 1.00 10.27 111 SER A O 1
ATOM 914 N N . LYS A 1 124 ? 33.960 1.482 10.708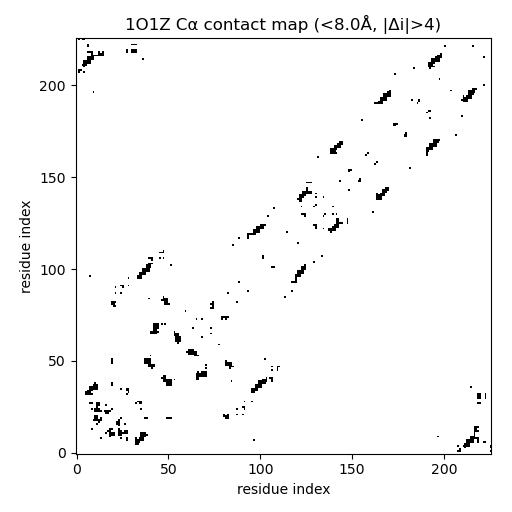 1.00 11.55 112 LYS A N 1
ATOM 915 C CA . LYS A 1 124 ? 34.922 0.445 10.341 1.00 12.95 112 LYS A CA 1
ATOM 916 C C . LYS A 1 124 ? 34.488 -0.933 10.676 1.00 19.92 112 LYS A C 1
ATOM 917 O O . LYS A 1 124 ? 34.710 -1.861 9.884 1.00 25.71 112 LYS A O 1
ATOM 923 N N . LYS A 1 125 ? 33.854 -1.062 11.828 1.00 16.59 113 LYS A N 1
ATOM 924 C CA . LYS A 1 125 ? 33.439 -2.357 12.348 1.00 24.31 113 LYS A CA 1
ATOM 925 C C . LYS A 1 125 ? 32.154 -2.926 11.726 1.00 23.19 113 LYS A C 1
ATOM 926 O O . LYS A 1 125 ? 31.841 -4.104 11.911 1.00 27.36 113 LYS A O 1
ATOM 932 N N . ARG A 1 126 ? 31.395 -2.080 11.039 1.00 18.44 114 ARG A N 1
ATOM 933 C CA . ARG A 1 126 ? 30.017 -2.382 10.694 1.00 18.93 114 ARG A CA 1
ATOM 934 C C . ARG A 1 126 ? 29.845 -2.584 9.188 1.00 14.27 114 ARG A C 1
ATOM 935 O O . ARG A 1 126 ? 30.296 -1.744 8.423 1.00 16.36 114 ARG A O 1
ATOM 943 N N . LYS A 1 127 ? 29.182 -3.661 8.762 1.00 12.21 115 LYS A N 1
ATOM 944 C CA . LYS A 1 127 ? 28.838 -3.861 7.357 1.00 9.03 115 LYS A CA 1
ATOM 945 C C . LYS A 1 127 ? 27.438 -3.309 6.974 1.00 9.96 115 LYS A C 1
ATOM 946 O O . LYS A 1 127 ? 26.706 -2.755 7.807 1.00 10.04 115 LYS A O 1
ATOM 952 N N . ASN A 1 128 ? 27.120 -3.402 5.692 1.00 8.47 116 ASN A N 1
ATOM 953 C CA . ASN A 1 128 ? 25.832 -2.969 5.129 1.00 8.98 116 ASN A CA 1
ATOM 954 C C . ASN A 1 128 ? 25.534 -1.486 5.337 1.00 11.27 116 ASN A C 1
ATOM 955 O O . ASN A 1 128 ? 24.409 -1.101 5.632 1.00 12.12 116 ASN A O 1
ATOM 960 N N . LEU A 1 129 ? 26.531 -0.658 5.090 1.00 8.23 117 LEU A N 1
ATOM 961 C CA . LEU A 1 129 ? 26.391 0.781 5.098 1.00 7.49 117 LEU A CA 1
ATOM 962 C C . LEU A 1 129 ? 26.505 1.335 3.693 1.00 10.12 117 LEU A C 1
ATOM 963 O O . LEU A 1 129 ? 27.297 0.824 2.870 1.00 11.36 117 LEU A O 1
ATOM 968 N N . ILE A 1 130 ? 25.711 2.359 3.411 1.00 7.18 118 ILE A N 1
ATOM 969 C CA . ILE A 1 130 ? 25.841 3.171 2.215 1.00 8.43 118 ILE A CA 1
ATOM 970 C C . ILE A 1 130 ? 25.982 4.617 2.662 1.00 9.31 118 ILE A C 1
ATOM 971 O O . ILE A 1 130 ? 25.119 5.117 3.375 1.00 10.18 118 ILE A O 1
ATOM 976 N N . PHE A 1 131 ? 27.078 5.276 2.292 1.00 8.19 119 PHE A N 1
ATOM 977 C CA . PHE A 1 131 ? 27.302 6.697 2.612 1.00 7.92 119 PHE A CA 1
ATOM 978 C C . PHE A 1 131 ? 26.822 7.527 1.456 1.00 11.41 119 PHE A C 1
ATOM 979 O O . PHE A 1 131 ? 27.197 7.266 0.316 1.00 12.80 119 PHE A O 1
ATOM 987 N N . SER A 1 132 ? 26.023 8.545 1.715 1.00 9.19 120 SER A N 1
ATOM 988 C CA . SER A 1 132 ? 25.581 9.404 0.654 1.00 8.99 120 SER A CA 1
ATOM 989 C C . SER A 1 132 ? 25.726 10.853 1.069 1.00 9.00 120 SER A C 1
ATOM 990 O O . SER A 1 132 ? 25.895 11.192 2.250 1.00 10.57 120 SER A O 1
ATOM 993 N N . SER A 1 133 ? 25.710 11.715 0.064 1.00 8.07 121 SER A N 1
ATOM 994 C CA . SER A 1 133 ? 25.841 13.147 0.273 1.00 8.40 121 SER A CA 1
ATOM 995 C C . SER A 1 133 ? 25.529 13.866 -1.022 1.00 8.42 121 SER A C 1
ATOM 996 O O . SER A 1 133 ? 25.741 13.338 -2.124 1.00 9.11 121 SER A O 1
ATOM 999 N N . PHE A 1 134 ? 25.045 15.112 -0.906 1.00 9.02 122 PHE A N 1
ATOM 1000 C CA . PHE A 1 134 ? 24.974 15.988 -2.062 1.00 9.51 122 PHE A CA 1
ATOM 1001 C C . PHE A 1 134 ? 26.359 16.597 -2.419 1.00 10.03 122 PHE A C 1
ATOM 1002 O O . PHE A 1 134 ? 26.535 17.187 -3.484 1.00 11.91 122 PHE A O 1
ATOM 1010 N N . ASP A 1 135 ? 27.329 16.420 -1.506 1.00 10.29 123 ASP A N 1
ATOM 1011 C CA . ASP A 1 135 ? 28.718 16.864 -1.688 1.00 10.00 123 ASP A CA 1
ATOM 1012 C C . ASP A 1 135 ? 29.500 15.753 -2.389 1.00 10.51 123 ASP A C 1
ATOM 1013 O O . ASP A 1 135 ? 30.088 14.871 -1.763 1.00 10.51 123 ASP A O 1
ATOM 1018 N N . LEU A 1 136 ? 29.436 15.769 -3.712 1.00 10.86 124 LEU A N 1
ATOM 1019 C CA . LEU A 1 136 ? 29.960 14.661 -4.484 1.00 9.44 124 LEU A CA 1
ATOM 1020 C C . LEU A 1 136 ? 31.490 14.585 -4.357 1.00 8.40 124 LEU A C 1
ATOM 1021 O O . LEU A 1 136 ? 32.054 13.495 -4.308 1.00 8.93 124 LEU A O 1
ATOM 1026 N N . ASP A 1 137 ? 32.153 15.733 -4.289 1.00 8.10 125 ASP A N 1
ATOM 1027 C CA . ASP A 1 137 ? 33.611 15.747 -4.134 1.00 8.68 125 ASP A CA 1
ATOM 1028 C C . ASP A 1 137 ? 34.016 15.091 -2.823 1.00 9.81 125 ASP A C 1
ATOM 1029 O O . ASP A 1 137 ? 35.030 14.411 -2.759 1.00 8.74 125 ASP A O 1
ATOM 1034 N N . LEU A 1 138 ? 33.270 15.329 -1.758 1.00 7.06 126 LEU A N 1
ATOM 1035 C CA . LEU A 1 138 ? 33.583 14.735 -0.457 1.00 7.03 126 LEU A CA 1
ATOM 1036 C C . LEU A 1 138 ? 33.620 13.217 -0.568 1.00 9.14 126 LEU A C 1
ATOM 1037 O O . LEU A 1 138 ? 34.538 12.563 -0.062 1.00 9.84 126 LEU A O 1
ATOM 1042 N N . LEU A 1 139 ? 32.621 12.668 -1.249 1.00 7.47 127 LEU A N 1
ATOM 1043 C CA . LEU A 1 139 ? 32.537 11.206 -1.385 1.00 7.45 127 LEU A CA 1
ATOM 1044 C C . LEU A 1 139 ? 33.728 10.704 -2.183 1.00 9.10 127 LEU A C 1
ATOM 1045 O O . LEU A 1 139 ? 34.394 9.741 -1.792 1.00 9.31 127 LEU A O 1
ATOM 1050 N N . ASP A 1 140 ? 34.001 11.348 -3.310 1.00 7.98 128 ASP A N 1
ATOM 1051 C CA . ASP A 1 140 ? 35.104 10.901 -4.168 1.00 7.00 128 ASP A CA 1
ATOM 1052 C C . ASP A 1 140 ? 36.466 11.028 -3.494 1.00 8.47 128 ASP A C 1
ATOM 1053 O O . ASP A 1 140 ? 37.374 10.242 -3.794 1.00 11.75 128 ASP A O 1
ATOM 1058 N N . GLU A 1 141 ? 36.634 12.037 -2.628 1.00 8.27 129 GLU A N 1
ATOM 1059 C CA . GLU A 1 141 ? 37.901 12.268 -1.965 1.00 8.34 129 GLU A CA 1
ATOM 1060 C C . GLU A 1 141 ? 38.133 11.401 -0.739 1.00 10.37 129 GLU A C 1
ATOM 1061 O O . GLU A 1 141 ? 39.269 10.979 -0.482 1.00 12.45 129 GLU A O 1
ATOM 1067 N N . LYS A 1 142 ? 37.090 11.170 0.044 1.00 9.12 130 LYS A N 1
ATOM 1068 C CA . LYS A 1 142 ? 37.258 10.555 1.372 1.00 10.17 130 LYS A CA 1
ATOM 1069 C C . LYS A 1 142 ? 36.614 9.197 1.531 1.00 11.53 130 LYS A C 1
ATOM 1070 O O . LYS A 1 142 ? 36.930 8.484 2.500 1.00 12.86 130 LYS A O 1
ATOM 1076 N N . PHE A 1 143 ? 35.729 8.807 0.613 1.00 8.89 131 PHE A N 1
ATOM 1077 C CA . PHE A 1 143 ? 34.935 7.576 0.792 1.00 9.72 131 PHE A CA 1
ATOM 1078 C C . PHE A 1 143 ? 35.312 6.460 -0.176 1.00 10.36 131 PHE A C 1
ATOM 1079 O O . PHE A 1 143 ? 34.601 5.473 -0.294 1.00 10.57 131 PHE A O 1
ATOM 1087 N N . LYS A 1 144 ? 36.445 6.590 -0.860 1.00 9.85 132 LYS A N 1
ATOM 1088 C CA . LYS A 1 144 ? 36.899 5.476 -1.667 1.00 11.32 132 LYS A CA 1
ATOM 1089 C C . LYS A 1 144 ? 37.086 4.249 -0.793 1.00 11.64 132 LYS A C 1
ATOM 1090 O O . LYS A 1 144 ? 37.520 4.345 0.349 1.00 13.99 132 LYS A O 1
ATOM 1096 N N . GLY A 1 145 ? 36.756 3.096 -1.355 1.00 12.06 133 GLY A N 1
ATOM 1097 C CA . GLY A 1 145 ? 36.801 1.859 -0.587 1.00 13.86 133 GLY A CA 1
ATOM 1098 C C . GLY A 1 145 ? 35.622 1.588 0.333 1.00 13.83 133 GLY A C 1
ATOM 1099 O O . GLY A 1 145 ? 35.643 0.650 1.139 1.00 14.92 133 GLY A O 1
ATOM 1100 N N . THR A 1 146 ? 34.579 2.399 0.217 1.00 11.15 134 THR A N 1
ATOM 1101 C CA . THR A 1 146 ? 33.290 2.186 0.866 1.00 10.21 134 THR A CA 1
ATOM 1102 C C . THR A 1 146 ? 32.219 2.245 -0.218 1.00 9.94 134 THR A C 1
ATOM 1103 O O . THR A 1 146 ? 32.493 2.712 -1.342 1.00 13.41 134 THR A O 1
ATOM 1107 N N . LYS A 1 147 ? 31.008 1.807 0.117 1.00 9.33 135 LYS A N 1
ATOM 1108 C CA . LYS A 1 147 ? 29.843 1.984 -0.753 1.00 10.67 135 LYS A CA 1
ATOM 1109 C C . LYS A 1 147 ? 29.312 3.381 -0.575 1.00 10.54 135 LYS A C 1
ATOM 1110 O O . LYS A 1 147 ? 28.892 3.754 0.530 1.00 11.82 135 LYS A O 1
ATOM 1116 N N . TYR A 1 148 ? 29.327 4.168 -1.629 1.00 9.95 136 TYR A N 1
ATOM 1117 C CA . TYR A 1 148 ? 28.735 5.466 -1.564 1.00 10.89 136 TYR A CA 1
ATOM 1118 C C . TYR A 1 148 ? 27.850 5.731 -2.725 1.00 10.10 136 TYR A C 1
ATOM 1119 O O . TYR A 1 148 ? 27.972 5.117 -3.791 1.00 9.65 136 TYR A O 1
ATOM 1128 N N . GLY A 1 149 ? 26.933 6.660 -2.451 1.00 12.27 137 GLY A N 1
ATOM 1129 C CA . GLY A 1 149 ? 25.928 7.039 -3.377 1.00 11.74 137 GLY A CA 1
ATOM 1130 C C . GLY A 1 149 ? 25.859 8.543 -3.506 1.00 11.03 137 GLY A C 1
ATOM 1131 O O . GLY A 1 149 ? 25.810 9.295 -2.524 1.00 10.70 137 GLY A O 1
ATOM 1132 N N . TYR A 1 150 ? 25.838 8.991 -4.745 1.00 9.70 138 TYR A N 1
ATOM 1133 C CA . TYR A 1 150 ? 25.670 10.405 -5.012 1.00 8.58 138 TYR A CA 1
ATOM 1134 C C . TYR A 1 150 ? 24.206 10.783 -4.837 1.00 9.53 138 TYR A C 1
ATOM 1135 O O . TYR A 1 150 ? 23.354 10.201 -5.492 1.00 10.65 138 TYR A O 1
ATOM 1144 N N . LEU A 1 151 ? 23.920 11.808 -4.031 1.00 8.23 139 LEU A N 1
ATOM 1145 C CA . LEU A 1 151 ? 22.600 12.413 -3.989 1.00 8.01 139 LEU A CA 1
ATOM 1146 C C . LEU A 1 151 ? 22.585 13.497 -5.023 1.00 10.71 139 LEU A C 1
ATOM 1147 O O . LEU A 1 151 ? 23.454 14.364 -5.012 1.00 10.65 139 LEU A O 1
ATOM 1152 N N . ILE A 1 152 ? 21.582 13.473 -5.883 1.00 9.40 140 ILE A N 1
ATOM 1153 C CA . ILE A 1 152 ? 21.502 14.410 -6.992 1.00 11.61 140 ILE A CA 1
ATOM 1154 C C . ILE A 1 152 ? 20.440 15.468 -6.749 1.00 13.88 140 ILE A C 1
ATOM 1155 O O . ILE A 1 152 ? 19.311 15.133 -6.403 1.00 12.85 140 ILE A O 1
ATOM 1162 N N . ASP A 1 153 ? 20.814 16.734 -6.922 1.00 15.35 141 ASP A N 1
ATOM 1163 C CA . ASP A 1 153 ? 19.864 17.847 -6.863 1.00 19.96 141 ASP A CA 1
ATOM 1164 C C . ASP A 1 153 ? 19.960 18.630 -8.174 1.00 23.86 141 ASP A C 1
ATOM 1165 O O . ASP A 1 153 ? 20.628 18.182 -9.120 1.00 23.43 141 ASP A O 1
ATOM 1170 N N . GLU A 1 154 ? 19.303 19.785 -8.249 1.00 22.82 142 GLU A N 1
ATOM 1171 C CA . GLU A 1 154 ? 19.183 20.489 -9.524 1.00 28.40 142 GLU A CA 1
ATOM 1172 C C . GLU A 1 154 ? 20.521 21.023 -10.041 1.00 28.58 142 GLU A C 1
ATOM 1173 O O . GLU A 1 154 ? 20.704 21.187 -11.254 1.00 32.58 142 GLU A O 1
ATOM 1175 N N . GLU A 1 155 ? 21.438 21.302 -9.121 1.00 22.47 143 GLU A N 1
ATOM 1176 C CA . GLU A 1 155 ? 22.679 21.989 -9.441 1.00 25.47 143 GLU A CA 1
ATOM 1177 C C . GLU A 1 155 ? 23.939 21.120 -9.388 1.00 24.60 143 GLU A C 1
ATOM 1178 O O . GLU A 1 155 ? 24.846 21.305 -10.195 1.00 23.87 143 GLU A O 1
ATOM 1181 N N . ASN A 1 156 ? 24.011 20.180 -8.447 1.00 17.48 144 ASN A N 1
ATOM 1182 C CA . ASN A 1 156 ? 25.302 19.629 -8.070 1.00 17.47 144 ASN A CA 1
ATOM 1183 C C . ASN A 1 156 ? 25.978 18.781 -9.150 1.00 18.22 144 ASN A C 1
ATOM 1184 O O . ASN A 1 156 ? 27.203 18.699 -9.186 1.00 23.66 144 ASN A O 1
ATOM 1189 N N . TYR A 1 157 ? 25.192 18.207 -10.050 1.00 17.72 145 TYR A N 1
ATOM 1190 C CA . TYR A 1 157 ? 25.727 17.299 -11.081 1.00 21.94 145 TYR A CA 1
ATOM 1191 C C . TYR A 1 157 ? 26.357 18.057 -12.261 1.00 21.98 145 TYR A C 1
ATOM 1192 O O . TYR A 1 157 ? 26.954 17.433 -13.157 1.00 25.35 145 TYR A O 1
ATOM 1201 N N . GLY A 1 158 ? 26.230 19.386 -12.250 1.00 18.67 146 GLY A N 1
ATOM 1202 C CA . GLY A 1 158 ? 26.710 20.229 -13.328 1.00 18.56 146 GLY A CA 1
ATOM 1203 C C . GLY A 1 158 ? 25.863 19.968 -14.570 1.00 19.18 146 GLY A C 1
ATOM 1204 O O . GLY A 1 158 ? 24.654 20.113 -14.538 1.00 27.90 146 GLY A O 1
ATOM 1205 N N . SER A 1 159 ? 26.495 19.523 -15.638 1.00 20.89 147 SER A N 1
ATOM 1206 C CA . SER A 1 159 ? 25.755 19.132 -16.843 1.00 19.19 147 SER A CA 1
ATOM 1207 C C . SER A 1 159 ? 25.557 17.621 -16.829 1.00 18.53 147 SER A C 1
ATOM 1208 O O . SER A 1 159 ? 26.324 16.916 -16.161 1.00 16.49 147 SER A O 1
ATOM 1211 N N . ILE A 1 160 ? 24.554 17.119 -17.558 1.00 16.38 148 ILE A N 1
ATOM 1212 C CA . ILE A 1 160 ? 24.382 15.674 -17.711 1.00 13.80 148 ILE A CA 1
ATOM 1213 C C . ILE A 1 160 ? 25.655 15.034 -18.238 1.00 11.84 148 ILE A C 1
ATOM 1214 O O . ILE A 1 160 ? 26.079 14.000 -17.723 1.00 12.15 148 ILE A O 1
ATOM 1219 N N . GLU A 1 161 ? 26.309 15.649 -19.217 1.00 12.39 149 GLU A N 1
ATOM 1220 C CA . GLU A 1 161 ? 27.517 15.072 -19.768 1.00 13.42 149 GLU A CA 1
ATOM 1221 C C . GLU A 1 161 ? 28.616 14.939 -18.724 1.00 12.37 149 GLU A C 1
ATOM 1222 O O . GLU A 1 161 ? 29.294 13.919 -18.658 1.00 14.03 149 GLU A O 1
ATOM 1228 N N . ASN A 1 162 ? 28.785 15.968 -17.898 1.00 13.70 150 ASN A N 1
ATOM 1229 C CA . ASN A 1 162 ? 29.800 15.939 -16.863 1.00 15.64 150 ASN A CA 1
ATOM 1230 C C . ASN A 1 162 ? 29.455 14.904 -15.805 1.00 13.86 150 ASN A C 1
ATOM 1231 O O . ASN A 1 162 ? 30.336 14.255 -15.260 1.00 16.74 150 ASN A O 1
ATOM 1236 N N . PHE A 1 163 ? 28.169 14.743 -15.515 1.00 12.25 151 PHE A N 1
ATOM 1237 C CA . PHE A 1 163 ? 27.751 13.755 -14.540 1.00 11.73 151 PHE A CA 1
ATOM 1238 C C . PHE A 1 163 ? 28.041 12.347 -15.031 1.00 11.62 151 PHE A C 1
ATOM 1239 O O . PHE A 1 163 ? 28.534 11.515 -14.286 1.00 11.05 151 PHE A O 1
ATOM 1247 N N . VAL A 1 164 ? 27.738 12.077 -16.299 1.00 10.55 152 VAL A N 1
ATOM 1248 C CA . VAL A 1 164 ? 28.061 10.775 -16.870 1.00 10.63 152 VAL A CA 1
ATOM 1249 C C . VAL A 1 164 ? 29.562 10.496 -16.789 1.00 9.85 152 VAL A C 1
ATOM 1250 O O . VAL A 1 164 ? 29.979 9.407 -16.425 1.00 11.21 152 VAL A O 1
ATOM 1254 N N . GLU A 1 165 ? 30.386 11.505 -17.088 1.00 10.27 153 GLU A N 1
ATOM 1255 C CA . GLU A 1 165 ? 31.835 11.375 -17.020 1.00 12.20 153 GLU A CA 1
ATOM 1256 C C . GLU A 1 165 ? 32.269 11.038 -15.584 1.00 10.12 153 GLU A C 1
ATOM 1257 O O . GLU A 1 165 ? 33.093 10.177 -15.365 1.00 12.35 153 GLU A O 1
ATOM 1263 N N . ARG A 1 166 ? 31.671 11.723 -14.609 1.00 9.19 154 ARG A N 1
ATOM 1264 C CA . ARG A 1 166 ? 32.014 11.511 -13.210 1.00 9.73 154 ARG A CA 1
ATOM 1265 C C . ARG A 1 166 ? 31.679 10.108 -12.737 1.00 10.28 154 ARG A C 1
ATOM 1266 O O . ARG A 1 166 ? 32.448 9.464 -12.065 1.00 10.23 154 ARG 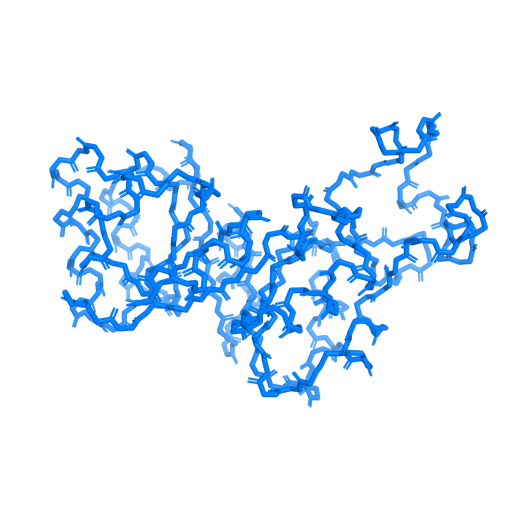A O 1
ATOM 1274 N N . VAL A 1 167 ? 30.490 9.648 -13.085 1.00 9.02 155 VAL A N 1
ATOM 1275 C CA . VAL A 1 167 ? 30.029 8.340 -12.652 1.00 8.26 155 VAL A CA 1
ATOM 1276 C C . VAL A 1 167 ? 30.917 7.249 -13.273 1.00 8.53 155 VAL A C 1
ATOM 1277 O O . VAL A 1 167 ? 31.294 6.300 -12.592 1.00 10.75 155 VAL A O 1
ATOM 1281 N N . GLU A 1 168 ? 31.254 7.388 -14.550 1.00 10.47 156 GLU A N 1
ATOM 1282 C CA . GLU A 1 168 ? 32.196 6.461 -15.208 1.00 11.30 156 GLU A CA 1
ATOM 1283 C C . GLU A 1 168 ? 33.567 6.432 -14.546 1.00 11.75 156 GLU A C 1
ATOM 1284 O O . GLU A 1 168 ? 34.152 5.365 -14.298 1.00 14.03 156 GLU A O 1
ATOM 1290 N N . LYS A 1 169 ? 34.066 7.617 -14.208 1.00 9.84 157 LYS A N 1
ATOM 1291 C CA . LYS A 1 169 ? 35.407 7.771 -13.685 1.00 10.44 157 LYS A CA 1
ATOM 1292 C C . LYS A 1 169 ? 35.528 7.257 -12.247 1.00 11.62 157 LYS A C 1
ATOM 1293 O O . LYS A 1 169 ? 36.531 6.663 -11.872 1.00 13.16 157 LYS A O 1
ATOM 1299 N N . GLU A 1 170 ? 34.506 7.519 -11.441 1.00 9.93 158 GLU A N 1
ATOM 1300 C CA . GLU A 1 170 ? 34.555 7.300 -9.993 1.00 10.83 158 GLU A CA 1
ATOM 1301 C C . GLU A 1 170 ? 33.848 6.059 -9.507 1.00 10.43 158 GLU A C 1
ATOM 1302 O O . GLU A 1 170 ? 34.148 5.568 -8.419 1.00 12.44 158 GLU A O 1
ATOM 1308 N N . ARG A 1 171 ? 32.927 5.530 -10.310 1.00 9.33 159 ARG A N 1
ATOM 1309 C CA . ARG A 1 171 ? 32.208 4.304 -9.988 1.00 10.22 159 ARG A CA 1
ATOM 1310 C C . ARG A 1 171 ? 31.599 4.317 -8.592 1.00 11.20 159 ARG A C 1
ATOM 1311 O O . ARG A 1 171 ? 31.934 3.476 -7.737 1.00 9.97 159 ARG A O 1
ATOM 1326 N N . PRO A 1 172 ? 30.662 5.227 -8.346 1.00 10.37 160 PRO A N 1
ATOM 1327 C CA . PRO A 1 172 ? 29.882 5.139 -7.109 1.00 10.30 160 PRO A CA 1
ATOM 1328 C C . PRO A 1 172 ? 29.121 3.826 -7.091 1.00 9.50 160 PRO A C 1
ATOM 1329 O O . PRO A 1 172 ? 28.720 3.278 -8.124 1.00 9.64 160 PRO A O 1
ATOM 1333 N N . TYR A 1 173 ? 28.873 3.299 -5.892 1.00 9.45 161 TYR A N 1
ATOM 1334 C CA . TYR A 1 173 ? 28.026 2.137 -5.747 1.00 10.55 161 TYR A CA 1
ATOM 1335 C C . TYR A 1 173 ? 26.607 2.425 -6.219 1.00 8.63 161 TYR A C 1
ATOM 1336 O O . TYR A 1 173 ? 25.977 1.591 -6.840 1.00 10.13 161 TYR A O 1
ATOM 1345 N N . SER A 1 174 ? 26.095 3.598 -5.859 1.00 8.63 162 SER A N 1
ATOM 1346 C CA . SER A 1 174 ? 24.686 3.920 -6.088 1.00 8.09 162 SER A CA 1
ATOM 1347 C C . SER A 1 174 ? 24.508 5.383 -6.492 1.00 8.73 162 SER A C 1
ATOM 1348 O O . SER A 1 174 ? 25.393 6.237 -6.298 1.00 8.80 162 SER A O 1
ATOM 1351 N N . LEU A 1 175 ? 23.350 5.639 -7.086 1.00 8.98 163 LEU A N 1
ATOM 1352 C CA . LEU A 1 175 ? 22.894 6.988 -7.397 1.00 7.93 163 LEU A CA 1
ATOM 1353 C C . LEU A 1 175 ? 21.529 7.148 -6.761 1.00 8.70 163 LEU A C 1
ATOM 1354 O O . LEU A 1 175 ? 20.681 6.284 -6.913 1.00 9.98 163 LEU A O 1
ATOM 1359 N N . HIS A 1 176 ? 21.359 8.239 -6.020 1.00 8.48 164 HIS A N 1
ATOM 1360 C CA . HIS A 1 176 ? 20.148 8.491 -5.251 1.00 9.61 164 HIS A CA 1
ATOM 1361 C C . HIS A 1 176 ? 19.485 9.685 -5.894 1.00 9.09 164 HIS A C 1
ATOM 1362 O O . HIS A 1 176 ? 19.910 10.819 -5.705 1.00 9.35 164 HIS A O 1
ATOM 1369 N N . VAL A 1 177 ? 18.461 9.407 -6.684 1.00 9.69 165 VAL A N 1
ATOM 1370 C CA . VAL A 1 177 ? 17.890 10.399 -7.591 1.00 10.20 165 VAL A CA 1
ATOM 1371 C C . VAL A 1 177 ? 16.470 10.751 -7.158 1.00 9.27 165 VAL A C 1
ATOM 1372 O O . VAL A 1 177 ? 15.709 9.929 -6.638 1.00 9.64 165 VAL A O 1
ATOM 1379 N N . PRO A 1 178 ? 16.083 12.000 -7.328 1.00 8.24 166 PRO A N 1
ATOM 1380 C CA . PRO A 1 178 ? 14.708 12.381 -7.037 1.00 9.90 166 PRO A CA 1
ATOM 1381 C C . PRO A 1 178 ? 13.782 11.650 -7.982 1.00 10.18 166 PRO A C 1
ATOM 1382 O O . PRO A 1 178 ? 14.096 11.483 -9.149 1.00 10.83 166 PRO A O 1
ATOM 1386 N N . TYR A 1 179 ? 12.633 11.201 -7.505 1.00 10.27 167 TYR A N 1
ATOM 1387 C CA . TYR A 1 179 ? 11.741 10.468 -8.415 1.00 12.06 167 TYR A CA 1
ATOM 1388 C C . TYR A 1 179 ? 11.259 11.260 -9.640 1.00 11.37 167 TYR A C 1
ATOM 1389 O O . TYR A 1 179 ? 10.912 10.680 -10.665 1.00 14.10 167 TYR A O 1
ATOM 1398 N N . GLN A 1 180 ? 11.259 12.582 -9.525 1.00 11.40 168 GLN A N 1
ATOM 1399 C CA . GLN A 1 180 ? 10.892 13.471 -10.607 1.00 11.44 168 GLN A CA 1
ATOM 1400 C C . GLN A 1 180 ? 11.849 13.375 -11.799 1.00 11.71 168 GLN A C 1
ATOM 1401 O O . GLN A 1 180 ? 11.488 13.775 -12.914 1.00 13.85 168 GLN A O 1
ATOM 1407 N N . ALA A 1 181 ? 13.044 12.826 -11.574 1.00 10.97 169 ALA A N 1
ATOM 1408 C CA . ALA A 1 181 ? 13.997 12.598 -12.668 1.00 13.70 169 ALA A CA 1
ATOM 1409 C C . ALA A 1 181 ? 13.418 11.714 -13.766 1.00 12.23 169 ALA A C 1
ATOM 1410 O O . ALA A 1 181 ? 13.740 11.879 -14.933 1.00 13.93 169 ALA A O 1
ATOM 1412 N N . PHE A 1 182 ? 12.512 10.805 -13.403 1.00 11.27 170 PHE A N 1
ATOM 1413 C CA . PHE A 1 182 ? 11.927 9.861 -14.347 1.00 11.94 170 PHE A CA 1
ATOM 1414 C C . PHE A 1 182 ? 10.873 10.437 -15.302 1.00 12.45 170 PHE A C 1
ATOM 1415 O O . PHE A 1 182 ? 10.370 9.729 -16.168 1.00 14.27 170 PHE A O 1
ATOM 1423 N N . GLU A 1 183 ? 10.584 11.726 -15.160 1.00 11.03 171 GLU A N 1
ATOM 1424 C CA . GLU A 1 183 ? 9.688 12.450 -16.056 1.00 11.47 171 GLU A CA 1
ATOM 1425 C C . GLU A 1 183 ? 10.316 12.768 -17.422 1.00 11.70 171 GLU A C 1
ATOM 1426 O O . GLU A 1 183 ? 9.596 13.057 -18.367 1.00 15.91 171 GLU A O 1
ATOM 1432 N N . LEU A 1 184 ? 11.645 12.712 -17.511 1.00 12.16 172 LEU A N 1
ATOM 1433 C CA . LEU A 1 184 ? 12.367 13.041 -18.755 1.00 13.94 172 LEU A CA 1
ATOM 1434 C C . LEU A 1 184 ? 12.933 11.769 -19.370 1.00 10.42 172 LEU A C 1
ATOM 1435 O O . LEU A 1 184 ? 13.676 11.042 -18.719 1.00 11.54 172 LEU A O 1
ATOM 1440 N N . GLU A 1 185 ? 12.591 11.519 -20.630 1.00 11.65 173 GLU A N 1
ATOM 1441 C CA . GLU A 1 185 ? 13.009 10.292 -21.297 1.00 12.44 173 GLU A CA 1
ATOM 1442 C C . GLU A 1 185 ? 14.530 10.175 -21.404 1.00 10.34 173 GLU A C 1
ATOM 1443 O O . GLU A 1 185 ? 15.067 9.080 -21.271 1.00 11.71 173 GLU A O 1
ATOM 1453 N N . TYR A 1 186 ? 15.246 11.282 -21.625 1.00 9.59 174 TYR A N 1
ATOM 1454 C CA . TYR A 1 186 ? 16.714 11.168 -21.713 1.00 8.29 174 TYR A CA 1
ATOM 1455 C C . TYR A 1 186 ? 17.333 10.822 -20.356 1.00 8.70 174 TYR A C 1
ATOM 1456 O O . TYR A 1 186 ? 18.274 10.028 -20.257 1.00 9.15 174 TYR A O 1
ATOM 1465 N N . ALA A 1 187 ? 16.801 11.394 -19.279 1.00 9.37 175 ALA A N 1
ATOM 1466 C CA . ALA A 1 187 ? 17.238 11.005 -17.949 1.00 10.37 175 ALA A CA 1
ATOM 1467 C C . ALA A 1 187 ? 17.024 9.523 -17.697 1.00 8.72 175 ALA A C 1
ATOM 1468 O O . ALA A 1 187 ? 17.897 8.857 -17.172 1.00 10.74 175 ALA A O 1
ATOM 1470 N N . VAL A 1 188 ? 15.854 9.008 -18.081 1.00 9.44 176 VAL A N 1
ATOM 1471 C CA . VAL A 1 188 ? 15.572 7.583 -17.965 1.00 9.43 176 VAL A CA 1
ATOM 1472 C C . VAL A 1 188 ? 16.635 6.763 -18.704 1.00 8.77 176 VAL A C 1
ATOM 1473 O O . VAL A 1 188 ? 17.167 5.795 -18.160 1.00 9.41 176 VAL A O 1
ATOM 1477 N N . GLU A 1 189 ? 16.982 7.200 -19.914 1.00 7.42 177 GLU A N 1
ATOM 1478 C CA . GLU A 1 189 ? 17.986 6.513 -20.706 1.00 6.96 177 GLU A CA 1
ATOM 1479 C C . GLU A 1 189 ? 19.355 6.505 -20.031 1.00 7.15 177 GLU A C 1
ATOM 1480 O O . GLU A 1 189 ? 20.049 5.490 -19.993 1.00 8.94 177 GLU A O 1
ATOM 1486 N N . VAL A 1 190 ? 19.759 7.656 -19.500 1.00 8.18 178 VAL A N 1
ATOM 1487 C CA . VAL A 1 190 ? 21.025 7.774 -18.796 1.00 7.67 178 VAL A CA 1
ATOM 1488 C C . VAL A 1 190 ? 21.071 6.835 -17.582 1.00 8.58 178 VAL A C 1
ATOM 1489 O O . VAL A 1 190 ? 22.036 6.126 -17.368 1.00 10.67 178 VAL A O 1
ATOM 1493 N N . LEU A 1 191 ? 20.003 6.814 -16.804 1.00 8.58 179 LEU A N 1
ATOM 1494 C CA . LEU A 1 191 ? 19.973 5.970 -15.622 1.00 10.00 179 LEU A CA 1
ATOM 1495 C C . LEU A 1 191 ? 20.002 4.494 -16.006 1.00 9.31 179 LEU A C 1
ATOM 1496 O O . LEU A 1 191 ? 20.642 3.685 -15.335 1.00 10.90 179 LEU A O 1
ATOM 1501 N N . ARG A 1 192 ? 19.321 4.132 -17.089 1.00 8.62 180 ARG A N 1
ATOM 1502 C CA . ARG A 1 192 ? 19.390 2.748 -17.569 1.00 10.34 180 ARG A CA 1
ATOM 1503 C C . ARG A 1 192 ? 20.815 2.354 -17.916 1.00 11.54 180 ARG A C 1
ATOM 1504 O O . ARG A 1 192 ? 21.222 1.225 -17.682 1.00 11.28 180 ARG A O 1
ATOM 1512 N N . SER A 1 193 ? 21.565 3.273 -18.511 1.00 10.53 181 SER A N 1
ATOM 1513 C CA . SER A 1 193 ? 22.954 2.995 -18.900 1.00 12.19 181 SER A CA 1
ATOM 1514 C C . SER A 1 193 ? 23.801 2.742 -17.665 1.00 13.60 181 SER A C 1
ATOM 1515 O O . SER A 1 193 ? 24.631 1.823 -17.662 1.00 14.48 181 SER A O 1
ATOM 1520 N N . PHE A 1 194 ? 23.565 3.530 -16.621 1.00 12.82 182 PHE A N 1
ATOM 1521 C CA . PHE A 1 194 ? 24.293 3.372 -15.358 1.00 13.13 182 PHE A CA 1
ATOM 1522 C C . PHE A 1 194 ? 23.969 1.979 -14.739 1.00 9.82 182 PHE A C 1
ATOM 1523 O O . PHE A 1 194 ? 24.843 1.260 -14.256 1.00 12.76 182 PHE A O 1
ATOM 1531 N N . ARG A 1 195 ? 22.695 1.619 -14.742 1.00 10.02 183 ARG A N 1
ATOM 1532 C CA . ARG A 1 195 ? 22.252 0.374 -14.128 1.00 10.05 183 ARG A CA 1
ATOM 1533 C C . ARG A 1 195 ? 22.834 -0.837 -14.860 1.00 12.88 183 ARG A C 1
ATOM 1534 O O . ARG A 1 195 ? 23.192 -1.835 -14.225 1.00 13.29 183 ARG A O 1
ATOM 1542 N N . LYS A 1 196 ? 22.953 -0.727 -16.178 1.00 13.32 184 LYS A N 1
ATOM 1543 C CA . LYS A 1 196 ? 23.524 -1.794 -17.004 1.00 17.78 184 LYS A CA 1
ATOM 1544 C C . LYS A 1 196 ? 24.981 -2.070 -16.612 1.00 19.98 184 LYS A C 1
ATOM 1545 O O . LYS A 1 196 ? 25.452 -3.211 -16.706 1.00 21.84 184 LYS A O 1
ATOM 1549 N N . LYS A 1 197 ? 25.673 -1.030 -16.146 1.00 20.27 185 LYS A N 1
ATOM 1550 C CA . LYS A 1 197 ? 27.021 -1.159 -15.581 1.00 22.14 185 LYS A CA 1
ATOM 1551 C C . LYS A 1 197 ? 27.096 -1.657 -14.138 1.00 22.84 185 LYS A C 1
ATOM 1552 O O . LYS A 1 197 ? 28.194 -1.881 -13.631 1.00 30.81 185 LYS A O 1
ATOM 1558 N N . GLY A 1 198 ? 25.970 -1.810 -13.453 1.00 16.00 186 GLY A N 1
ATOM 1559 C CA . GLY A 1 198 ? 25.935 -2.397 -12.121 1.00 17.17 186 GLY A CA 1
ATOM 1560 C C . GLY A 1 198 ? 25.750 -1.354 -11.021 1.00 18.10 186 GLY A C 1
ATOM 1561 O O . GLY A 1 198 ? 25.703 -1.702 -9.823 1.00 19.84 186 GLY A O 1
ATOM 1562 N N . ILE A 1 199 ? 25.577 -0.101 -11.421 1.00 15.16 187 ILE A N 1
ATOM 1563 C CA . ILE A 1 199 ? 25.271 0.960 -10.436 1.00 10.97 187 ILE A CA 1
ATOM 1564 C C . ILE A 1 199 ? 23.840 0.795 -9.940 1.00 12.16 187 ILE A C 1
ATOM 1565 O O . ILE A 1 199 ? 22.926 0.480 -10.728 1.00 13.63 187 ILE A O 1
ATOM 1570 N N . VAL A 1 200 ? 23.654 0.922 -8.631 1.00 10.74 188 VAL A N 1
ATOM 1571 C CA . VAL A 1 200 ? 22.376 0.716 -7.962 1.00 9.54 188 VAL A CA 1
ATOM 1572 C C . VAL A 1 200 ? 21.621 2.035 -7.932 1.00 12.47 188 VAL A C 1
ATOM 1573 O O . VAL A 1 200 ? 22.188 3.044 -7.566 1.00 13.88 188 VAL A O 1
ATOM 1577 N N . ILE A 1 201 ? 20.369 2.034 -8.373 1.00 10.12 189 ILE A N 1
ATOM 1578 C CA . ILE A 1 201 ? 19.587 3.261 -8.438 1.00 9.80 189 ILE A CA 1
ATOM 1579 C C . ILE A 1 201 ? 18.551 3.288 -7.323 1.00 10.11 189 ILE A C 1
ATOM 1580 O O . ILE A 1 201 ? 17.698 2.414 -7.262 1.00 9.74 189 ILE A O 1
ATOM 1585 N N . PHE A 1 202 ? 18.636 4.287 -6.450 1.00 9.06 190 PHE A N 1
ATOM 1586 C CA . PHE A 1 202 ? 17.648 4.530 -5.403 1.00 10.03 190 PHE A CA 1
ATOM 1587 C C . PHE A 1 202 ? 16.894 5.796 -5.777 1.00 11.45 190 PHE A C 1
ATOM 1588 O O . PHE A 1 202 ? 17.468 6.749 -6.333 1.00 11.76 190 PHE A O 1
ATOM 1596 N N . VAL A 1 203 ? 15.602 5.812 -5.488 1.00 8.88 191 VAL A N 1
ATOM 1597 C CA . VAL A 1 203 ? 14.810 7.030 -5.626 1.00 9.99 191 VAL A CA 1
ATOM 1598 C C . VAL A 1 203 ? 14.327 7.542 -4.287 1.00 9.27 191 VAL A C 1
ATOM 1599 O O . VAL A 1 203 ? 14.082 6.771 -3.394 1.00 10.76 191 VAL A O 1
ATOM 1606 N N . TRP A 1 204 ? 14.215 8.863 -4.153 1.00 9.01 192 TRP A N 1
ATOM 1607 C CA . TRP A 1 204 ? 13.759 9.497 -2.917 1.00 9.76 192 TRP A CA 1
ATOM 1608 C C . TRP A 1 204 ? 12.953 10.754 -3.210 1.00 13.02 192 TRP A C 1
ATOM 1609 O O . TRP A 1 204 ? 13.018 11.285 -4.313 1.00 10.79 192 TRP A O 1
ATOM 1620 N N . THR A 1 205 ? 12.170 11.259 -2.255 1.00 10.43 193 THR A N 1
ATOM 1621 C CA . THR A 1 205 ? 11.618 10.526 -1.134 1.00 11.47 193 THR A CA 1
ATOM 1622 C C . THR A 1 205 ? 10.200 10.226 -1.577 1.00 12.14 193 THR A C 1
ATOM 1623 O O . THR A 1 205 ? 9.357 11.123 -1.699 1.00 13.14 193 THR A O 1
ATOM 1627 N N . LEU A 1 206 ? 9.956 8.960 -1.874 1.00 9.86 194 LEU A N 1
ATOM 1628 C CA . LEU A 1 206 ? 8.773 8.598 -2.630 1.00 9.76 194 LEU A CA 1
ATOM 1629 C C . LEU A 1 206 ? 7.722 8.010 -1.703 1.00 9.29 194 LEU A C 1
ATOM 1630 O O . LEU A 1 206 ? 7.951 6.978 -1.068 1.00 11.35 194 LEU A O 1
ATOM 1635 N N . ASN A 1 207 ? 6.574 8.664 -1.637 1.00 10.71 195 ASN A N 1
ATOM 1636 C CA . ASN A 1 207 ? 5.458 8.199 -0.824 1.00 10.53 195 ASN A CA 1
ATOM 1637 C C . ASN A 1 207 ? 4.224 7.836 -1.648 1.00 11.01 195 ASN A C 1
ATOM 1638 O O . ASN A 1 207 ? 3.226 7.378 -1.100 1.00 12.05 195 ASN A O 1
ATOM 1643 N N . ASP A 1 208 ? 4.292 8.043 -2.955 1.00 9.57 196 ASP A N 1
ATOM 1644 C CA . ASP A 1 208 ? 3.142 7.923 -3.858 1.00 9.91 196 ASP A CA 1
ATOM 1645 C C . ASP A 1 208 ? 3.217 6.566 -4.552 1.00 10.51 196 ASP A C 1
ATOM 1646 O O . ASP A 1 208 ? 4.096 6.324 -5.370 1.00 9.96 196 ASP A O 1
ATOM 1651 N N . PRO A 1 209 ? 2.303 5.647 -4.234 1.00 9.82 197 PRO A N 1
ATOM 1652 C CA . PRO A 1 209 ? 2.376 4.305 -4.826 1.00 10.11 197 PRO A CA 1
ATOM 1653 C C . PRO A 1 209 ? 2.154 4.239 -6.332 1.00 9.56 197 PRO A C 1
ATOM 1654 O O . PRO A 1 209 ? 2.592 3.273 -6.982 1.00 12.92 197 PRO A O 1
ATOM 1658 N N . GLU A 1 210 ? 1.453 5.210 -6.896 1.00 9.25 198 GLU A N 1
ATOM 1659 C CA . GLU A 1 210 ? 1.228 5.220 -8.328 1.00 12.30 198 GLU A CA 1
ATOM 1660 C C . GLU A 1 210 ? 2.500 5.564 -9.074 1.00 10.91 198 GLU A C 1
ATOM 1661 O O . GLU A 1 210 ? 2.833 4.922 -10.064 1.00 12.16 198 GLU A O 1
ATOM 1667 N N . ILE A 1 211 ? 3.220 6.571 -8.598 1.00 8.68 199 ILE A N 1
ATOM 1668 C CA . ILE A 1 211 ? 4.514 6.893 -9.208 1.00 10.44 199 ILE A CA 1
ATOM 1669 C C . ILE A 1 211 ? 5.465 5.712 -9.049 1.00 11.09 199 ILE A C 1
ATOM 1670 O O . ILE A 1 211 ? 6.166 5.339 -9.979 1.00 10.93 199 ILE A O 1
ATOM 1675 N N . TYR A 1 212 ? 5.443 5.078 -7.886 1.00 8.90 200 TYR A N 1
ATOM 1676 C CA . TYR A 1 212 ? 6.279 3.909 -7.648 1.00 9.99 200 TYR A CA 1
ATOM 1677 C C . TYR A 1 212 ? 6.009 2.818 -8.680 1.00 12.01 200 TYR A C 1
ATOM 1678 O O . TYR A 1 212 ? 6.935 2.225 -9.226 1.00 12.42 200 TYR A O 1
ATOM 1687 N N . ARG A 1 213 ? 4.739 2.513 -8.933 1.00 9.81 201 ARG A N 1
ATOM 1688 C CA . ARG A 1 213 ? 4.424 1.457 -9.888 1.00 10.34 201 ARG A CA 1
ATOM 1689 C C . ARG A 1 213 ? 4.948 1.787 -11.282 1.00 11.37 201 ARG A C 1
ATOM 1690 O O . ARG A 1 213 ? 5.429 0.903 -11.996 1.00 12.42 201 ARG A O 1
ATOM 1705 N N . LYS A 1 214 ? 4.841 3.056 -11.670 1.00 10.88 202 LYS A N 1
ATOM 1706 C CA . LYS A 1 214 ? 5.271 3.493 -12.986 1.00 11.41 202 LYS A CA 1
ATOM 1707 C C . LYS A 1 214 ? 6.778 3.348 -13.172 1.00 12.62 202 LYS A C 1
ATOM 1708 O O . LYS A 1 214 ? 7.235 3.047 -14.272 1.00 14.88 202 LYS A O 1
ATOM 1712 N N . ILE A 1 215 ? 7.548 3.536 -12.103 1.00 9.49 203 ILE A N 1
ATOM 1713 C CA . ILE A 1 215 ? 9.007 3.565 -12.238 1.00 9.33 203 ILE A CA 1
ATOM 1714 C C . ILE A 1 215 ? 9.729 2.351 -11.676 1.00 10.65 203 ILE A C 1
ATOM 1715 O O . ILE A 1 215 ? 10.954 2.248 -11.811 1.00 12.13 203 ILE A O 1
ATOM 1720 N N . ARG A 1 216 ? 9.030 1.416 -11.043 1.00 10.26 204 ARG A N 1
ATOM 1721 C CA . ARG A 1 216 ? 9.767 0.445 -10.243 1.00 12.72 204 ARG A CA 1
ATOM 1722 C C . ARG A 1 216 ? 10.627 -0.533 -11.034 1.00 12.66 204 ARG A C 1
ATOM 1723 O O . ARG A 1 216 ? 11.605 -1.024 -10.492 1.00 13.64 204 ARG A O 1
ATOM 1731 N N . ARG A 1 217 ? 10.320 -0.728 -12.313 1.00 12.35 205 ARG A N 1
ATOM 1732 C CA . ARG A 1 217 ? 11.160 -1.526 -13.184 1.00 13.37 205 ARG A CA 1
ATOM 1733 C C . ARG A 1 217 ? 12.518 -0.876 -13.433 1.00 11.46 205 ARG A C 1
ATOM 1734 O O . ARG A 1 217 ? 13.447 -1.554 -13.878 1.00 14.43 205 ARG A O 1
ATOM 1736 N N . GLU A 1 218 ? 12.619 0.429 -13.155 1.00 9.53 206 GLU A N 1
ATOM 1737 C CA . GLU A 1 218 ? 13.827 1.219 -13.425 1.00 9.00 206 GLU A CA 1
ATOM 1738 C C . GLU A 1 218 ? 14.750 1.379 -12.230 1.00 10.32 206 GLU A C 1
ATOM 1739 O O . GLU A 1 218 ? 15.825 1.968 -12.358 1.00 12.41 206 GLU A O 1
ATOM 1745 N N . ILE A 1 219 ? 14.319 0.906 -11.052 1.00 9.62 207 ILE A N 1
ATOM 1746 C CA . ILE A 1 219 ? 15.030 1.213 -9.832 1.00 8.35 207 ILE A CA 1
ATOM 1747 C C . ILE A 1 219 ? 15.362 -0.047 -9.041 1.00 9.63 207 ILE A C 1
ATOM 1748 O O . ILE A 1 219 ? 14.695 -1.083 -9.149 1.00 12.14 207 ILE A O 1
ATOM 1753 N N . ASP A 1 220 ? 16.375 0.105 -8.201 1.00 9.21 208 ASP A N 1
ATOM 1754 C CA . ASP A 1 220 ? 16.806 -0.948 -7.292 1.00 8.50 208 ASP A CA 1
ATOM 1755 C C . ASP A 1 220 ? 16.344 -0.735 -5.843 1.00 10.68 208 ASP A C 1
ATOM 1756 O O . ASP A 1 220 ? 16.323 -1.682 -5.059 1.00 11.74 208 ASP A O 1
ATOM 1761 N N . GLY A 1 221 ? 15.993 0.495 -5.498 1.00 9.06 209 GLY A N 1
ATOM 1762 C CA . GLY A 1 221 ? 15.633 0.850 -4.150 1.00 9.65 209 GLY A CA 1
ATOM 1763 C C . GLY A 1 221 ? 14.808 2.108 -4.074 1.00 9.42 209 GLY A C 1
ATOM 1764 O O . GLY A 1 221 ? 14.825 2.952 -4.969 1.00 9.57 209 GLY A O 1
ATOM 1765 N N . VAL A 1 222 ? 14.095 2.215 -2.960 1.00 10.11 210 VAL A N 1
ATOM 1766 C CA . VAL A 1 222 ? 13.237 3.361 -2.678 1.00 9.20 210 VAL A CA 1
ATOM 1767 C C . VAL A 1 222 ? 13.442 3.805 -1.250 1.00 10.07 210 VAL A C 1
ATOM 1768 O O . VAL A 1 222 ? 13.530 2.983 -0.354 1.00 11.12 210 VAL A O 1
ATOM 1772 N N . ILE A 1 223 ? 13.526 5.119 -1.053 1.00 8.32 211 ILE A N 1
ATOM 1773 C CA . ILE A 1 223 ? 13.588 5.742 0.234 1.00 7.76 211 ILE A CA 1
ATOM 1774 C C . ILE A 1 223 ? 12.241 6.404 0.451 1.00 8.44 211 ILE A C 1
ATOM 1775 O O . ILE A 1 223 ? 11.826 7.253 -0.337 1.00 9.11 211 ILE A O 1
ATOM 1780 N N . THR A 1 224 ? 11.505 5.967 1.474 1.00 7.17 212 THR A N 1
ATOM 1781 C CA . THR A 1 224 ? 10.126 6.363 1.679 1.00 6.66 212 THR A CA 1
ATOM 1782 C C . THR A 1 224 ? 9.825 6.599 3.144 1.00 8.60 212 THR A C 1
ATOM 1783 O O . THR A 1 224 ? 10.421 5.959 4.005 1.00 8.89 212 THR A O 1
ATOM 1787 N N . ASP A 1 225 ? 8.882 7.497 3.424 1.00 8.54 213 ASP A N 1
ATOM 1788 C CA . ASP A 1 225 ? 8.358 7.646 4.778 1.00 9.70 213 ASP A CA 1
ATOM 1789 C C . ASP A 1 225 ? 7.325 6.556 5.135 1.00 9.13 213 ASP A C 1
ATOM 1790 O O . ASP A 1 225 ? 7.079 6.278 6.303 1.00 9.59 213 ASP A O 1
ATOM 1795 N N . GLU A 1 226 ? 6.701 5.984 4.112 1.00 8.31 214 GLU A N 1
ATOM 1796 C CA . GLU A 1 226 ? 5.562 5.070 4.249 1.00 8.40 214 GLU A CA 1
ATOM 1797 C C . GLU A 1 226 ? 6.022 3.628 4.134 1.00 8.67 214 GLU A C 1
ATOM 1798 O O . GLU A 1 226 ? 5.752 2.925 3.157 1.00 9.81 214 GLU A O 1
ATOM 1804 N N . VAL A 1 227 ? 6.719 3.174 5.178 1.00 9.77 215 VAL A N 1
ATOM 1805 C CA . VAL A 1 227 ? 7.370 1.881 5.123 1.00 9.66 215 VAL A CA 1
ATOM 1806 C C . VAL A 1 227 ? 6.430 0.702 4.903 1.00 7.76 215 VAL A C 1
ATOM 1807 O O . VAL A 1 227 ? 6.647 -0.119 4.004 1.00 9.39 215 VAL A O 1
ATOM 1811 N N . GLU A 1 228 ? 5.370 0.573 5.706 1.00 8.27 216 GLU A N 1
ATOM 1812 C CA . GLU A 1 228 ? 4.484 -0.584 5.553 1.00 9.36 216 GLU A CA 1
ATOM 1813 C C . GLU A 1 228 ? 3.845 -0.626 4.171 1.00 10.30 216 GLU A C 1
ATOM 1814 O O . GLU A 1 228 ? 3.728 -1.676 3.570 1.00 10.97 216 GLU A O 1
ATOM 1825 N N . LEU A 1 229 ? 3.419 0.536 3.676 1.00 7.87 217 LEU A N 1
ATOM 1826 C CA . LEU A 1 229 ? 2.829 0.637 2.352 1.00 7.65 217 LEU A CA 1
ATOM 1827 C C . LEU A 1 229 ? 3.767 0.048 1.302 1.00 7.42 217 LEU A C 1
ATOM 1828 O O . LEU A 1 229 ? 3.394 -0.788 0.522 1.00 9.11 217 LEU A O 1
ATOM 1833 N N . PHE A 1 230 ? 5.020 0.497 1.292 1.00 7.09 218 PHE A N 1
ATOM 1834 C CA . PHE A 1 230 ? 5.922 0.117 0.235 1.00 8.38 218 PHE A CA 1
ATOM 1835 C C . PHE A 1 230 ? 6.417 -1.3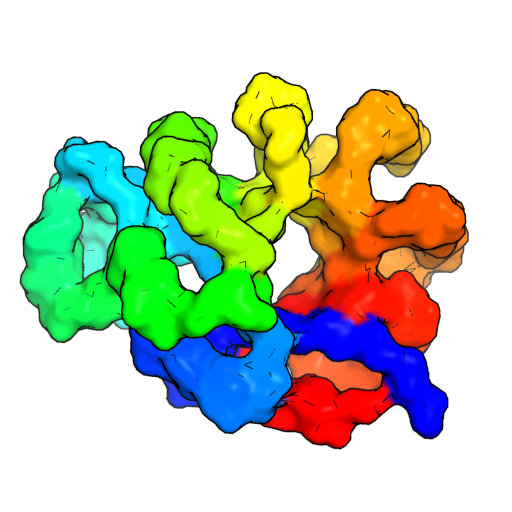14 0.385 1.00 8.41 218 PHE A C 1
ATOM 1836 O O . PHE A 1 230 ? 6.620 -2.038 -0.599 1.00 9.49 218 PHE A O 1
ATOM 1844 N N . VAL A 1 231 ? 6.544 -1.766 1.619 1.00 8.54 219 VAL A N 1
ATOM 1845 C CA . VAL A 1 231 ? 6.839 -3.178 1.851 1.00 9.77 219 VAL A CA 1
ATOM 1846 C C . VAL A 1 231 ? 5.741 -4.072 1.264 1.00 9.22 219 VAL A C 1
ATOM 1847 O O . VAL A 1 231 ? 6.027 -5.074 0.618 1.00 10.64 219 VAL A O 1
ATOM 1851 N N . LYS A 1 232 ? 4.475 -3.687 1.441 1.00 7.21 220 LYS A N 1
ATOM 1852 C CA . LYS A 1 232 ? 3.328 -4.479 0.983 1.00 9.01 220 LYS A CA 1
ATOM 1853 C C . LYS A 1 232 ? 3.097 -4.378 -0.531 1.00 9.28 220 LYS A C 1
ATOM 1854 O O . LYS A 1 232 ? 2.353 -5.173 -1.106 1.00 13.56 220 LYS A O 1
ATOM 1860 N N . LEU A 1 233 ? 3.750 -3.418 -1.175 1.00 10.62 221 LEU A N 1
ATOM 1861 C CA . LEU A 1 233 ? 3.685 -3.302 -2.629 1.00 13.09 221 LEU A CA 1
ATOM 1862 C C . LEU A 1 233 ? 4.659 -4.234 -3.313 1.00 18.14 221 LEU A C 1
ATOM 1863 O O . LEU A 1 233 ? 4.589 -4.391 -4.525 1.00 20.58 221 LEU A O 1
ATOM 1868 N N . ARG A 1 234 ? 5.548 -4.866 -2.543 1.00 20.67 222 ARG A N 1
ATOM 1869 C CA . ARG A 1 234 ? 6.557 -5.774 -3.098 1.00 26.95 222 ARG A CA 1
ATOM 1870 C C . ARG A 1 234 ? 5.960 -6.658 -4.190 1.00 30.69 222 ARG A C 1
ATOM 1871 O O . ARG A 1 234 ? 6.576 -6.786 -5.257 1.00 31.29 222 ARG A O 1
#

CATH classification: 3.20.20.190